Protein AF-A0AAP7KE33-F1 (afdb_monomer_lite)

Structure (mmCIF, N/CA/C/O backbone):
data_AF-A0AAP7KE33-F1
#
_entry.id   AF-A0AAP7KE33-F1
#
loop_
_atom_site.group_PDB
_atom_site.id
_atom_site.type_symbol
_atom_site.label_atom_id
_atom_site.label_alt_id
_atom_site.label_comp_id
_atom_site.label_asym_id
_atom_site.label_entity_id
_atom_site.label_seq_id
_atom_site.pdbx_PDB_ins_code
_atom_site.Cartn_x
_atom_site.Cartn_y
_atom_site.Cartn_z
_atom_site.occupancy
_atom_site.B_iso_or_equiv
_atom_site.auth_seq_id
_atom_site.auth_comp_id
_atom_site.auth_asym_id
_atom_site.auth_atom_id
_atom_site.pdbx_PDB_model_num
ATOM 1 N N . MET A 1 1 ? -22.073 -15.774 35.313 1.00 70.12 1 MET A N 1
ATOM 2 C CA . MET A 1 1 ? -23.264 -16.370 35.950 1.00 70.12 1 MET A CA 1
ATOM 3 C C . MET A 1 1 ? -24.406 -16.328 34.937 1.00 70.12 1 MET A C 1
ATOM 5 O O . MET A 1 1 ? -24.177 -15.954 33.798 1.00 70.12 1 MET A O 1
ATOM 9 N N . ALA A 1 2 ? -25.611 -16.798 35.258 1.00 85.06 2 ALA A N 1
ATOM 10 C CA . ALA A 1 2 ? -26.761 -16.483 34.409 1.00 85.06 2 ALA A CA 1
ATOM 11 C C . ALA A 1 2 ? -27.300 -15.104 34.808 1.00 85.06 2 ALA A C 1
ATOM 13 O O . ALA A 1 2 ? -27.325 -14.787 36.003 1.00 85.06 2 ALA A O 1
ATOM 14 N N . LYS A 1 3 ? -27.771 -14.322 33.828 1.00 93.06 3 LYS A N 1
ATOM 15 C CA . LYS A 1 3 ? -28.450 -13.044 34.074 1.00 93.06 3 LYS A CA 1
ATOM 16 C C . LYS A 1 3 ? -29.545 -13.235 35.126 1.00 93.06 3 LYS A C 1
ATOM 18 O O . LYS A 1 3 ? -30.455 -14.042 34.945 1.00 93.06 3 LYS A O 1
ATOM 23 N N . GLN A 1 4 ? -29.485 -12.451 36.192 1.00 95.19 4 GLN A N 1
ATOM 24 C CA . GLN A 1 4 ? -30.520 -12.393 37.212 1.00 95.19 4 GLN A CA 1
ATOM 25 C C . GLN A 1 4 ? -31.690 -11.538 36.719 1.00 95.19 4 GLN A C 1
ATOM 27 O O . GLN A 1 4 ? -31.497 -10.447 36.175 1.00 95.19 4 GLN A O 1
ATOM 32 N N . VAL A 1 5 ? -32.915 -12.022 36.917 1.00 96.25 5 VAL A N 1
ATOM 33 C CA . VAL A 1 5 ? -34.145 -11.311 36.543 1.00 96.25 5 VAL A CA 1
ATOM 34 C C . VAL A 1 5 ? -34.883 -10.897 37.811 1.00 96.25 5 VAL A C 1
ATOM 36 O O . VAL A 1 5 ? -35.145 -11.725 38.688 1.00 96.25 5 VAL A O 1
ATOM 39 N N . ILE A 1 6 ? -35.196 -9.604 37.908 1.00 97.06 6 ILE A N 1
ATOM 40 C CA . ILE A 1 6 ? -36.029 -9.063 38.984 1.00 97.06 6 ILE A CA 1
ATOM 41 C C . ILE A 1 6 ? -37.472 -9.490 38.719 1.00 97.06 6 ILE A C 1
ATOM 43 O O . ILE A 1 6 ? -38.018 -9.217 37.648 1.00 97.06 6 ILE A O 1
ATOM 47 N N . ASN A 1 7 ? -38.078 -10.164 39.689 1.00 96.62 7 ASN A N 1
ATOM 48 C CA . ASN A 1 7 ? -39.482 -10.535 39.654 1.00 96.62 7 ASN A CA 1
ATOM 49 C C . ASN A 1 7 ? -40.315 -9.384 40.226 1.00 96.62 7 ASN A C 1
ATOM 51 O O . ASN A 1 7 ? -40.220 -9.081 41.412 1.00 96.62 7 ASN A O 1
ATOM 55 N N . LEU A 1 8 ? -41.141 -8.755 39.392 1.00 95.56 8 LEU A N 1
ATOM 56 C CA . LEU A 1 8 ? -41.998 -7.642 39.813 1.00 95.56 8 LEU A CA 1
ATOM 57 C C . LEU A 1 8 ? -43.283 -8.098 40.523 1.00 95.56 8 LEU A C 1
ATOM 59 O O . LEU A 1 8 ? -43.985 -7.262 41.084 1.00 95.56 8 LEU A O 1
ATOM 63 N N . GLY A 1 9 ? -43.596 -9.397 40.512 1.00 96.00 9 GLY A N 1
ATOM 64 C CA . GLY A 1 9 ? -44.843 -9.931 41.053 1.00 96.00 9 GLY A CA 1
ATOM 65 C C . GLY A 1 9 ? -46.069 -9.597 40.197 1.00 96.00 9 GLY A C 1
ATOM 66 O O . GLY A 1 9 ? -45.964 -9.224 39.027 1.00 96.00 9 GLY A O 1
ATOM 67 N N . SER A 1 10 ? -47.255 -9.760 40.781 1.00 95.38 10 SER A N 1
ATOM 68 C CA . SER A 1 10 ? -48.532 -9.541 40.086 1.00 95.38 10 SER A CA 1
ATOM 69 C C . SER A 1 10 ? -48.930 -8.063 40.074 1.00 95.38 10 SER A C 1
ATOM 71 O O . SER A 1 10 ? -49.027 -7.435 41.126 1.00 95.38 10 SER A O 1
ATOM 73 N N . SER A 1 11 ? -49.217 -7.501 38.898 1.00 92.56 11 SER A N 1
ATOM 74 C CA . SER A 1 11 ? -49.768 -6.141 38.784 1.00 92.56 11 SER A CA 1
ATOM 75 C C . SER A 1 11 ? -51.180 -6.058 39.403 1.00 92.56 11 SER A C 1
ATOM 77 O O . SER A 1 11 ? -51.950 -7.005 39.234 1.00 92.56 11 SER A O 1
ATOM 79 N N . PRO A 1 12 ? -51.563 -4.962 40.095 1.00 91.50 12 PRO A N 1
ATOM 80 C CA . PRO A 1 12 ? -50.777 -3.751 40.369 1.00 91.50 12 PRO A CA 1
ATOM 81 C C . PRO A 1 12 ? -49.998 -3.796 41.696 1.00 91.50 12 PRO A C 1
ATOM 83 O O . PRO A 1 12 ? -49.257 -2.868 42.002 1.00 91.50 12 PRO A O 1
ATOM 86 N N . THR A 1 13 ? -50.191 -4.833 42.513 1.00 90.25 13 THR A N 1
ATOM 87 C CA . THR A 1 13 ? -49.737 -4.863 43.915 1.00 90.25 13 THR A CA 1
ATOM 88 C C . THR A 1 13 ? -48.286 -5.307 44.091 1.00 90.25 13 THR A C 1
ATOM 90 O O . THR A 1 13 ? -47.712 -5.101 45.157 1.00 90.25 13 THR A O 1
ATOM 93 N N . GLY A 1 14 ? -47.702 -5.947 43.078 1.00 92.06 14 GLY A N 1
ATOM 94 C CA . GLY A 1 14 ? -46.389 -6.585 43.154 1.00 92.06 14 GLY A CA 1
ATOM 95 C C . GLY A 1 14 ? -46.362 -7.841 44.033 1.00 92.06 14 GLY A C 1
ATOM 96 O O . GLY A 1 14 ? -45.289 -8.319 44.398 1.00 92.06 14 GLY A O 1
ATOM 97 N N . ALA A 1 15 ? -47.528 -8.393 44.396 1.00 94.00 15 ALA A N 1
ATOM 98 C CA . ALA A 1 15 ? -47.610 -9.574 45.253 1.00 94.00 15 ALA A CA 1
ATOM 99 C C . ALA A 1 15 ? -46.861 -10.768 44.633 1.00 94.00 15 ALA A C 1
ATOM 101 O O . ALA A 1 15 ? -47.020 -11.066 43.445 1.00 94.00 15 ALA A O 1
ATOM 102 N N . GLY A 1 16 ? -46.038 -11.438 45.447 1.00 94.25 16 GLY A N 1
ATOM 103 C CA . GLY A 1 16 ? -45.163 -12.535 45.016 1.00 94.25 16 GLY A CA 1
ATOM 104 C C . GLY A 1 16 ? -43.882 -12.101 44.285 1.00 94.25 16 GLY A C 1
ATOM 105 O O . GLY A 1 16 ? -43.183 -12.963 43.755 1.00 94.25 16 GLY A O 1
ATOM 106 N N . GLY A 1 17 ? -43.586 -10.797 44.221 1.00 96.38 17 GLY A N 1
ATOM 107 C CA . GLY A 1 17 ? -42.348 -10.247 43.663 1.00 96.38 17 GLY A CA 1
ATOM 108 C C . GLY A 1 17 ? -41.167 -10.250 44.639 1.00 96.38 17 GLY A C 1
ATOM 109 O O . GLY A 1 17 ? -41.307 -10.568 45.820 1.00 96.38 17 GLY A O 1
ATOM 110 N N . ASP A 1 18 ? -39.996 -9.872 44.130 1.00 97.12 18 ASP A N 1
ATOM 111 C CA . ASP A 1 18 ? -38.805 -9.615 44.938 1.00 97.12 18 ASP A CA 1
ATOM 112 C C . ASP A 1 18 ? -39.033 -8.407 45.863 1.00 97.12 18 ASP A C 1
ATOM 114 O O . ASP A 1 18 ? -39.615 -7.393 45.469 1.00 97.12 18 ASP A O 1
ATOM 118 N N . ASP A 1 19 ? -38.514 -8.480 47.089 1.00 95.00 19 ASP A N 1
ATOM 119 C CA . ASP A 1 19 ? -38.423 -7.302 47.950 1.00 95.00 19 ASP A CA 1
ATOM 120 C C . ASP A 1 19 ? -37.308 -6.348 47.472 1.00 95.00 19 ASP A C 1
ATOM 122 O O . ASP A 1 19 ? -36.485 -6.666 46.608 1.00 95.00 19 ASP A O 1
ATOM 126 N N . ARG A 1 20 ? -37.236 -5.149 48.063 1.00 94.69 20 ARG A N 1
ATOM 127 C CA . ARG A 1 20 ? -36.223 -4.147 47.677 1.00 94.69 20 ARG A CA 1
ATOM 128 C C . ARG A 1 20 ? -34.791 -4.677 47.803 1.00 94.69 20 ARG A C 1
ATOM 130 O O . ARG A 1 20 ? -33.931 -4.310 47.007 1.00 94.69 20 ARG A O 1
ATOM 137 N N . ARG A 1 21 ? -34.525 -5.524 48.801 1.00 96.12 21 ARG A N 1
ATOM 138 C CA . ARG A 1 21 ? -33.185 -6.048 49.080 1.00 96.12 21 ARG A CA 1
ATOM 139 C C . ARG A 1 21 ? -32.785 -7.113 48.062 1.00 96.12 21 ARG A C 1
ATOM 141 O O . ARG A 1 21 ? -31.710 -7.013 47.484 1.00 96.12 21 ARG A O 1
ATOM 148 N N . SER A 1 22 ? -33.633 -8.103 47.822 1.00 95.44 22 SER A N 1
ATOM 149 C CA . SER A 1 22 ? -33.423 -9.194 46.865 1.00 95.44 22 SER A CA 1
ATOM 150 C C . SER A 1 22 ? -33.371 -8.691 45.422 1.00 95.44 22 SER A C 1
ATOM 152 O O . SER A 1 22 ? -32.480 -9.102 44.676 1.00 95.44 22 SER A O 1
ATOM 154 N N . ALA A 1 23 ? -34.216 -7.725 45.048 1.00 96.19 23 ALA A N 1
ATOM 155 C CA . ALA A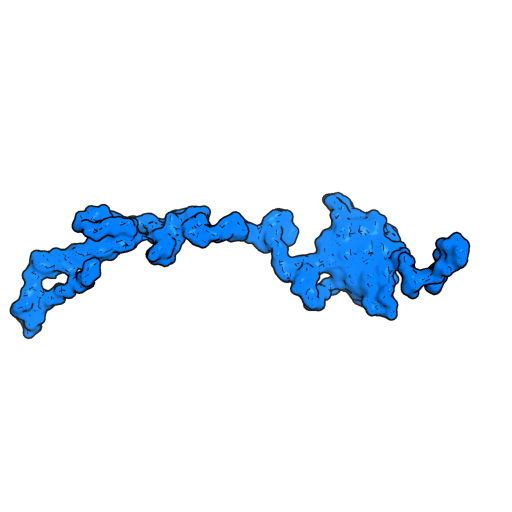 1 23 ? -34.123 -7.049 43.755 1.00 96.19 23 ALA A CA 1
ATOM 156 C C . ALA A 1 23 ? -32.770 -6.332 43.584 1.00 96.19 23 ALA A C 1
ATOM 158 O O . ALA A 1 23 ? -32.133 -6.448 42.534 1.00 96.19 23 ALA A O 1
ATOM 159 N N . TRP A 1 24 ? -32.287 -5.641 44.625 1.00 95.75 24 TRP A N 1
ATOM 160 C CA . TRP A 1 24 ? -30.987 -4.964 44.585 1.00 95.75 24 TRP A CA 1
ATOM 161 C C . TRP A 1 24 ? -29.806 -5.938 44.535 1.00 95.75 24 TRP A C 1
ATOM 163 O O . TRP A 1 24 ? -28.857 -5.709 43.790 1.00 95.75 24 TRP A O 1
ATOM 173 N N . VAL A 1 25 ? -29.876 -7.061 45.254 1.00 93.62 25 VAL A N 1
ATOM 174 C CA . VAL A 1 25 ? -28.867 -8.132 45.181 1.00 93.62 25 VAL A CA 1
ATOM 175 C C . VAL A 1 25 ? -28.769 -8.686 43.755 1.00 93.62 25 VAL A C 1
ATOM 177 O O . VAL A 1 25 ? -27.665 -8.841 43.234 1.00 93.62 25 VAL A O 1
ATOM 180 N N . LYS A 1 26 ? -29.905 -8.915 43.082 1.00 94.62 26 LYS A N 1
ATOM 181 C CA . LYS A 1 26 ? -29.942 -9.345 41.673 1.00 94.62 26 LYS A CA 1
ATOM 182 C C . LYS A 1 26 ? -29.355 -8.293 40.731 1.00 94.62 26 LYS A C 1
ATOM 184 O O . LYS A 1 26 ? -28.590 -8.638 39.831 1.00 94.62 26 LYS A O 1
ATOM 189 N N . ALA A 1 27 ? -29.687 -7.019 40.943 1.00 93.94 27 ALA A N 1
ATOM 190 C CA . ALA A 1 27 ? -29.122 -5.919 40.168 1.00 93.94 27 ALA A CA 1
ATOM 191 C C . ALA A 1 27 ? -27.595 -5.856 40.328 1.00 93.94 27 ALA A C 1
ATOM 193 O O . ALA A 1 27 ? -26.882 -5.868 39.324 1.00 93.94 27 ALA A O 1
ATOM 194 N N . LYS A 1 28 ? -27.094 -5.883 41.571 1.00 91.75 28 LYS A N 1
ATOM 195 C CA . LYS A 1 28 ? -25.658 -5.912 41.880 1.00 91.75 28 LYS A CA 1
ATOM 196 C C . LYS A 1 28 ? -24.967 -7.082 41.182 1.00 91.75 28 LYS A C 1
ATOM 198 O O . LYS A 1 28 ? -23.988 -6.864 40.481 1.00 91.75 28 LYS A O 1
ATOM 203 N N . ALA A 1 29 ? -25.512 -8.294 41.294 1.00 90.75 29 ALA A N 1
ATOM 204 C CA . ALA A 1 29 ? -24.927 -9.487 40.685 1.00 90.75 29 ALA A CA 1
ATOM 205 C C . ALA A 1 29 ? -24.753 -9.361 39.159 1.00 90.75 29 ALA A C 1
ATOM 207 O O . ALA A 1 29 ? -23.710 -9.744 38.632 1.00 90.75 29 ALA A O 1
ATOM 208 N N . ASN A 1 30 ? -25.733 -8.776 38.459 1.00 91.94 30 ASN A N 1
ATOM 209 C CA . ASN A 1 30 ? -25.633 -8.524 37.018 1.00 91.94 30 ASN A CA 1
ATOM 210 C C . ASN A 1 30 ? -24.514 -7.526 36.674 1.00 91.94 30 ASN A C 1
ATOM 212 O O . ASN A 1 30 ? -23.784 -7.736 35.706 1.00 91.94 30 ASN A O 1
ATOM 216 N N . PHE A 1 31 ? -24.360 -6.446 37.448 1.00 90.75 31 PHE A N 1
ATOM 217 C CA . PHE A 1 31 ? -23.280 -5.479 37.227 1.00 90.75 31 PHE A CA 1
ATOM 218 C C . PHE A 1 31 ? -21.908 -6.071 37.560 1.00 90.75 31 PHE A C 1
ATOM 220 O O . PHE A 1 31 ? -20.992 -5.954 36.749 1.00 90.75 31 PHE A O 1
ATOM 227 N N . THR A 1 32 ? -21.782 -6.769 38.689 1.00 89.75 32 THR A N 1
ATOM 228 C CA . THR A 1 32 ? -20.560 -7.483 39.085 1.00 89.75 32 THR A CA 1
ATOM 229 C C . THR A 1 32 ? -20.117 -8.459 37.993 1.00 89.75 32 THR A C 1
ATOM 231 O O . THR A 1 32 ? -18.937 -8.514 37.647 1.00 89.75 32 THR A O 1
ATOM 234 N N . GLU A 1 33 ? -21.052 -9.202 37.394 1.00 89.88 33 GLU A N 1
ATOM 235 C CA . GLU A 1 33 ? -20.750 -10.091 36.272 1.00 89.88 33 GLU A CA 1
ATOM 236 C C . GLU A 1 33 ? -20.160 -9.336 35.073 1.00 89.88 33 GLU A C 1
ATOM 238 O O . GLU A 1 33 ? -19.117 -9.739 34.553 1.00 89.88 33 GLU A O 1
ATOM 243 N N . LEU A 1 34 ? -20.791 -8.237 34.650 1.00 88.69 34 LEU A N 1
ATOM 244 C CA . LEU A 1 34 ? -20.324 -7.447 33.508 1.00 88.69 34 LEU A CA 1
ATOM 245 C C . LEU A 1 34 ? -18.940 -6.832 33.757 1.00 88.69 34 LEU A C 1
ATOM 247 O O . LEU A 1 34 ? -18.064 -6.931 32.895 1.00 88.69 34 LEU A O 1
ATOM 251 N N . TYR A 1 35 ? -18.718 -6.238 34.931 1.00 90.06 35 TYR A N 1
ATOM 252 C CA . TYR A 1 35 ? -17.443 -5.608 35.287 1.00 90.06 35 TYR A CA 1
ATOM 253 C C . TYR A 1 35 ? -16.299 -6.626 35.345 1.00 90.06 35 TYR A C 1
ATOM 255 O O . TYR A 1 35 ? -15.229 -6.386 34.777 1.00 90.06 35 TYR A O 1
ATOM 263 N N . ASN A 1 36 ? -16.528 -7.794 35.949 1.00 87.44 36 ASN A N 1
ATOM 264 C CA . ASN A 1 36 ? -15.534 -8.869 35.994 1.00 87.44 36 ASN A CA 1
ATOM 265 C C . ASN A 1 36 ? -15.263 -9.459 34.600 1.00 87.44 36 ASN A C 1
ATOM 267 O O . ASN A 1 36 ? -14.112 -9.706 34.240 1.00 87.44 36 ASN A O 1
ATOM 271 N N . TRP A 1 37 ? -16.304 -9.641 33.776 1.00 86.75 37 TRP A N 1
ATOM 272 C CA . TRP A 1 37 ? -16.149 -10.175 32.420 1.00 86.75 37 TRP A CA 1
ATOM 273 C C . TRP A 1 37 ? -15.333 -9.246 31.515 1.00 86.75 37 TRP A C 1
ATOM 275 O O . TRP A 1 37 ? -14.451 -9.725 30.795 1.00 86.75 37 TRP A O 1
ATOM 285 N N . LEU A 1 38 ? -15.601 -7.936 31.565 1.00 88.81 38 LEU A N 1
ATOM 286 C CA . LEU A 1 38 ? -14.882 -6.929 30.776 1.00 88.81 38 LEU A CA 1
ATOM 287 C C . LEU A 1 38 ? -13.422 -6.796 31.224 1.00 88.81 38 LEU A C 1
ATOM 289 O O . LEU A 1 38 ? -12.534 -6.690 30.381 1.00 88.81 38 LEU A O 1
ATOM 293 N N . SER A 1 39 ? -13.165 -6.835 32.533 1.00 85.94 39 SER A N 1
ATOM 294 C CA . SER A 1 39 ? -11.819 -6.709 33.114 1.00 85.94 39 SER A CA 1
ATOM 295 C C . SER A 1 39 ? -10.981 -7.991 33.059 1.00 85.94 39 SER A C 1
ATOM 297 O O . SER A 1 39 ? -9.806 -7.960 33.418 1.00 85.94 39 SER A O 1
ATOM 299 N N . ASN A 1 40 ? -11.548 -9.106 32.582 1.00 83.50 40 ASN A N 1
ATOM 300 C CA . ASN A 1 40 ? -10.905 -10.424 32.584 1.00 83.50 40 ASN A CA 1
ATOM 301 C C . ASN A 1 40 ? -10.445 -10.869 33.988 1.00 83.50 40 ASN A C 1
ATOM 303 O O . ASN A 1 40 ? -9.423 -11.540 34.133 1.00 83.50 40 ASN A O 1
ATOM 307 N N . LEU A 1 41 ? -11.200 -10.485 35.018 1.00 80.81 41 LEU A N 1
ATOM 308 C CA . LEU A 1 41 ? -10.972 -10.886 36.403 1.00 80.81 41 LEU A CA 1
ATOM 309 C C . LEU A 1 41 ? -11.882 -12.059 36.783 1.00 80.81 41 LEU A C 1
ATOM 311 O O . LEU A 1 41 ? -12.915 -12.315 36.157 1.00 80.81 41 LEU A O 1
ATOM 315 N N . SER A 1 42 ? -11.491 -12.785 37.830 1.00 80.75 42 SER A N 1
ATOM 316 C CA . SER A 1 42 ? -12.311 -13.849 38.411 1.00 80.75 42 SER A CA 1
ATOM 317 C C . SER A 1 42 ? -13.682 -13.316 38.833 1.00 80.75 42 SER A C 1
ATOM 319 O O . SER A 1 42 ? -13.798 -12.204 39.342 1.00 80.75 42 SER A O 1
ATOM 321 N N . GLN A 1 43 ? -14.729 -14.127 38.652 1.00 74.88 43 GLN A N 1
ATOM 322 C CA . GLN A 1 43 ? -16.076 -13.776 39.103 1.00 74.88 43 GLN A CA 1
ATOM 323 C C . GLN A 1 43 ? -16.122 -13.775 40.636 1.00 74.88 43 GLN A C 1
ATOM 325 O O . GLN A 1 43 ? -16.200 -14.830 41.259 1.00 74.88 43 GLN A O 1
ATOM 330 N N . GLY A 1 44 ? -16.077 -12.587 41.230 1.00 76.38 44 GLY A N 1
ATOM 331 C CA . GLY A 1 44 ? -16.265 -12.365 42.659 1.00 76.38 44 GLY A CA 1
ATOM 332 C C . GLY A 1 44 ? -16.941 -11.025 42.914 1.00 76.38 44 GLY A C 1
ATOM 333 O O . GLY A 1 44 ? -16.938 -10.143 42.053 1.00 76.38 44 GLY A O 1
ATOM 334 N N . ASP A 1 45 ? -17.554 -10.889 44.083 1.00 78.12 45 ASP A N 1
ATOM 335 C CA . ASP A 1 45 ? -18.261 -9.666 44.442 1.00 78.12 45 ASP A CA 1
ATOM 336 C C . ASP A 1 45 ? -17.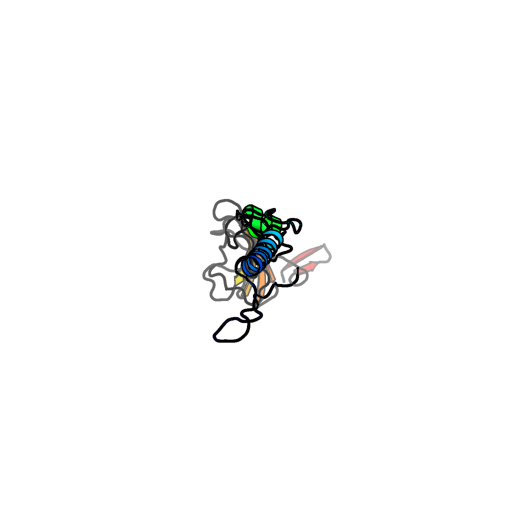280 -8.503 44.639 1.00 78.12 45 ASP A C 1
ATOM 338 O O . ASP A 1 45 ? -16.247 -8.674 45.282 1.00 78.12 45 ASP A O 1
ATOM 342 N N . ASP A 1 46 ? -17.582 -7.350 44.038 1.00 74.44 46 ASP A N 1
ATOM 343 C CA . ASP A 1 46 ? -16.773 -6.122 44.088 1.00 74.44 46 ASP A CA 1
ATOM 344 C C . ASP A 1 46 ? -15.282 -6.281 43.687 1.00 74.44 46 ASP A C 1
ATOM 346 O O . ASP A 1 46 ? -14.436 -5.479 44.081 1.00 74.44 46 ASP A O 1
ATOM 350 N N . VAL A 1 47 ? -14.942 -7.294 42.873 1.00 79.94 47 VAL A N 1
ATOM 351 C CA . VAL A 1 47 ? -13.557 -7.539 42.414 1.00 79.94 47 VAL A CA 1
ATOM 352 C C . VAL A 1 47 ? -13.104 -6.480 41.403 1.00 79.94 47 VAL A C 1
ATOM 354 O O . VAL A 1 47 ? -12.036 -5.888 41.554 1.00 79.94 47 VAL A O 1
ATOM 357 N N . ALA A 1 48 ? -13.913 -6.214 40.377 1.00 82.75 48 ALA A N 1
ATOM 358 C CA . ALA A 1 48 ? -13.687 -5.124 39.436 1.00 82.75 48 ALA A CA 1
ATOM 359 C C . ALA A 1 48 ? -14.438 -3.864 39.888 1.00 82.75 48 ALA A C 1
ATOM 361 O O . ALA A 1 48 ? -15.652 -3.757 39.731 1.00 82.75 48 ALA A O 1
ATOM 362 N N . THR A 1 49 ? -13.707 -2.882 40.414 1.00 83.75 49 THR A N 1
ATOM 363 C CA . THR A 1 49 ? -14.270 -1.602 40.887 1.00 83.75 49 THR A CA 1
ATOM 364 C C . THR A 1 49 ? -14.350 -0.527 39.797 1.00 83.75 49 THR A C 1
ATOM 366 O O . THR A 1 49 ? -14.949 0.527 40.002 1.00 83.75 49 THR A O 1
ATOM 369 N N . ALA A 1 50 ? -13.773 -0.792 38.622 1.00 85.81 50 ALA A N 1
ATOM 370 C CA . ALA A 1 50 ? -13.803 0.074 37.451 1.00 85.81 50 ALA A CA 1
ATOM 371 C C . ALA A 1 50 ? -13.773 -0.758 36.161 1.00 85.81 50 ALA A C 1
ATOM 373 O O . ALA A 1 50 ? -13.344 -1.914 36.153 1.00 85.81 50 ALA A O 1
ATOM 374 N N . LEU A 1 51 ? -14.206 -0.151 35.056 1.00 88.00 51 LEU A N 1
ATOM 375 C CA . LEU A 1 51 ? -13.994 -0.728 33.732 1.00 88.00 51 LEU A CA 1
ATOM 376 C C . LEU A 1 51 ? -12.500 -0.667 33.373 1.00 88.00 51 LEU A C 1
ATOM 378 O O . LEU A 1 51 ? -11.826 0.301 33.739 1.00 88.00 51 LEU A O 1
ATOM 382 N N . PRO A 1 52 ? -11.962 -1.666 32.651 1.00 90.44 52 PRO A N 1
ATOM 383 C CA . PRO A 1 52 ? -10.575 -1.616 32.215 1.00 90.44 52 PRO A CA 1
ATOM 384 C C . PRO A 1 52 ? -10.384 -0.480 31.205 1.00 90.44 52 PRO A C 1
ATOM 386 O O . PRO A 1 52 ? -11.264 -0.191 30.396 1.00 90.44 52 PRO A O 1
ATOM 389 N N . ALA A 1 53 ? -9.198 0.126 31.197 1.00 91.62 53 ALA A N 1
ATOM 390 C CA . ALA A 1 53 ? -8.884 1.202 30.256 1.00 91.62 53 ALA A CA 1
ATOM 391 C C . ALA A 1 53 ? -8.860 0.734 28.783 1.00 91.62 53 ALA A C 1
ATOM 393 O O . ALA A 1 53 ? -9.016 1.538 27.869 1.00 91.62 53 ALA A O 1
ATOM 394 N N . SER A 1 54 ? -8.675 -0.568 28.547 1.00 93.75 54 SER A N 1
ATOM 395 C CA . SER A 1 54 ? -8.817 -1.209 27.238 1.00 93.75 54 SER A CA 1
ATOM 396 C C . SER A 1 54 ? -9.282 -2.652 27.415 1.00 93.75 54 SER A C 1
ATOM 398 O O . SER A 1 54 ? -8.908 -3.300 28.393 1.00 93.75 54 SER A O 1
ATOM 400 N N . LEU A 1 55 ? -10.078 -3.166 26.477 1.00 92.94 55 LEU A N 1
ATOM 401 C CA . LEU A 1 55 ? -10.503 -4.566 26.500 1.00 92.94 55 LEU A CA 1
ATOM 402 C C . LEU A 1 55 ? -9.394 -5.477 25.954 1.00 92.94 55 LEU A C 1
ATOM 404 O O . LEU A 1 55 ? -8.752 -5.112 24.965 1.00 92.94 55 LEU A O 1
ATOM 408 N N . PRO A 1 56 ? -9.170 -6.665 26.540 1.00 90.94 56 PRO A N 1
ATOM 409 C CA . PRO A 1 56 ? -8.218 -7.635 26.009 1.00 90.94 56 PRO A CA 1
ATOM 410 C C . PRO A 1 56 ? -8.704 -8.233 24.678 1.00 90.94 56 PRO A C 1
ATOM 412 O O . PRO A 1 56 ? -9.901 -8.259 24.384 1.00 90.94 56 PRO A O 1
ATOM 415 N N . VAL A 1 57 ? -7.776 -8.786 23.893 1.00 93.94 57 VAL A N 1
ATOM 416 C CA . VAL A 1 57 ? -8.062 -9.381 22.569 1.00 93.94 57 VAL A CA 1
ATOM 417 C C . VAL A 1 57 ? -9.073 -10.525 22.649 1.00 93.94 57 VAL A C 1
ATOM 419 O O . VAL A 1 57 ? -9.982 -10.606 21.829 1.00 93.94 57 VAL A O 1
ATOM 422 N N . ALA A 1 58 ? -9.003 -11.352 23.697 1.00 90.06 58 ALA A N 1
ATOM 423 C CA . ALA A 1 58 ? -9.959 -12.438 23.940 1.00 90.06 58 ALA A CA 1
ATOM 424 C C . ALA A 1 58 ? -11.417 -11.963 24.139 1.00 90.06 58 ALA A C 1
ATOM 426 O O . ALA A 1 58 ? -12.336 -12.779 24.162 1.00 90.06 58 ALA A O 1
ATOM 427 N N . LYS A 1 59 ? -11.637 -10.652 24.304 1.00 90.38 59 LYS A N 1
ATOM 428 C CA . LYS A 1 59 ? -12.952 -10.008 24.432 1.00 90.38 59 LYS A CA 1
ATOM 429 C C . LYS A 1 59 ? -13.261 -9.074 23.253 1.00 90.38 59 LYS A C 1
ATOM 431 O O . LYS A 1 59 ? -14.137 -8.224 23.368 1.00 90.38 59 LYS A O 1
ATOM 436 N N . GLY A 1 60 ? -12.537 -9.209 22.138 1.00 91.62 60 GLY A N 1
ATOM 437 C CA . GLY A 1 60 ? -12.708 -8.386 20.937 1.00 91.62 60 GLY A CA 1
ATOM 438 C C . GLY A 1 60 ? -12.080 -6.991 21.020 1.00 91.62 60 GLY A C 1
ATOM 439 O O . GLY A 1 60 ? -12.317 -6.168 20.141 1.00 91.62 60 GLY A O 1
ATOM 440 N N . GLY A 1 61 ? -11.297 -6.707 22.064 1.00 94.19 61 GLY A N 1
ATOM 441 C CA . GLY A 1 61 ? -10.517 -5.476 22.157 1.00 94.19 61 GLY A CA 1
ATOM 442 C C . GLY A 1 61 ? -9.142 -5.583 21.497 1.00 94.19 61 GLY A C 1
ATOM 443 O O . GLY A 1 61 ? -8.834 -6.535 20.786 1.00 94.19 61 GLY A O 1
ATOM 444 N N . THR A 1 62 ? -8.285 -4.601 21.773 1.00 95.62 62 THR A N 1
ATOM 445 C CA . THR A 1 62 ? -6.894 -4.557 21.286 1.00 95.62 62 THR A CA 1
ATOM 446 C C . THR A 1 62 ? -5.866 -4.767 22.397 1.00 95.62 62 THR A C 1
ATOM 448 O O . THR A 1 62 ? -4.681 -4.883 22.115 1.00 95.62 62 THR A O 1
ATOM 451 N N . GLY A 1 63 ? -6.293 -4.788 23.665 1.00 93.62 63 GLY A N 1
ATOM 452 C CA . GLY A 1 63 ? -5.426 -4.900 24.841 1.00 93.62 63 GLY A CA 1
ATOM 453 C C . GLY A 1 63 ? -4.547 -3.678 25.126 1.00 93.62 63 GLY A C 1
ATOM 454 O O . GLY A 1 63 ? -3.698 -3.752 26.010 1.00 93.62 63 GLY A O 1
ATOM 455 N N . GLY A 1 64 ? -4.716 -2.572 24.391 1.00 95.56 64 GLY A N 1
ATOM 456 C CA . GLY A 1 64 ? -3.885 -1.379 24.526 1.00 95.56 64 GLY A CA 1
ATOM 457 C C . GLY A 1 64 ? -4.681 -0.078 24.551 1.00 95.56 64 GLY A C 1
ATOM 458 O O . GLY A 1 64 ? -5.647 0.088 23.812 1.00 95.56 64 GLY A O 1
ATOM 459 N N . THR A 1 65 ? -4.228 0.876 25.365 1.00 96.44 65 THR A N 1
ATOM 460 C CA . THR A 1 65 ? -4.777 2.245 25.456 1.00 96.44 65 THR A CA 1
ATOM 461 C C . THR A 1 65 ? -4.075 3.243 24.535 1.00 96.44 65 THR A C 1
ATOM 463 O O . THR A 1 65 ? -4.496 4.389 24.408 1.00 96.44 65 THR A O 1
ATOM 466 N N . THR A 1 66 ? -2.992 2.822 23.882 1.00 96.44 66 THR A N 1
ATOM 467 C CA . THR A 1 66 ? -2.248 3.614 22.899 1.00 96.44 66 THR A CA 1
ATOM 468 C C . THR A 1 66 ? -2.264 2.906 21.554 1.00 96.44 66 THR A C 1
ATOM 470 O O . THR A 1 66 ? -2.425 1.687 21.481 1.00 96.44 66 THR A O 1
ATOM 473 N N . GLN A 1 67 ? -2.030 3.648 20.471 1.00 96.38 67 GLN A N 1
ATOM 474 C CA . GLN A 1 67 ? -1.952 3.055 19.133 1.00 96.38 67 GLN A CA 1
ATOM 475 C C . GLN A 1 67 ? -0.858 1.976 19.041 1.00 96.38 67 GLN A C 1
ATOM 477 O O . GLN A 1 67 ? -1.058 0.946 18.404 1.00 96.38 67 GLN A O 1
ATOM 482 N N . ALA A 1 68 ? 0.290 2.192 19.697 1.00 96.06 68 ALA A N 1
ATOM 483 C CA . ALA A 1 68 ? 1.382 1.223 19.724 1.00 96.06 68 ALA A CA 1
ATOM 484 C C . ALA A 1 68 ? 0.979 -0.065 20.454 1.00 96.06 68 ALA A C 1
ATOM 486 O O . ALA A 1 68 ? 1.137 -1.149 19.899 1.00 96.06 68 ALA A O 1
ATOM 487 N N . ALA A 1 69 ? 0.391 0.052 21.649 1.00 95.94 69 ALA A N 1
ATOM 488 C CA . ALA A 1 69 ? -0.076 -1.104 22.410 1.00 95.94 69 ALA A CA 1
ATOM 489 C C . ALA A 1 69 ? -1.195 -1.862 21.676 1.00 95.94 69 ALA A C 1
ATOM 491 O O . ALA A 1 69 ? -1.184 -3.088 21.654 1.00 95.94 69 ALA A O 1
ATOM 492 N N . ALA A 1 70 ? -2.109 -1.147 21.012 1.00 96.94 70 ALA A N 1
ATOM 493 C CA . ALA A 1 70 ? -3.177 -1.758 20.228 1.00 96.94 70 ALA A CA 1
ATOM 494 C C . ALA A 1 70 ? -2.641 -2.584 19.044 1.00 96.94 70 ALA A C 1
ATOM 496 O O . ALA A 1 70 ? -3.089 -3.708 18.826 1.00 96.94 70 ALA A O 1
ATOM 497 N N . ARG A 1 71 ? -1.648 -2.069 18.301 1.00 97.38 71 ARG A N 1
ATOM 498 C CA . ARG A 1 71 ? -0.996 -2.825 17.213 1.00 97.38 71 ARG A CA 1
ATOM 499 C C . ARG A 1 71 ? -0.262 -4.061 17.727 1.00 97.38 71 ARG A C 1
ATOM 501 O O . ARG A 1 71 ? -0.334 -5.106 17.083 1.00 97.38 71 ARG A O 1
ATOM 508 N N . THR A 1 72 ? 0.415 -3.946 18.872 1.00 95.81 72 THR A N 1
ATOM 509 C CA . THR A 1 72 ? 1.087 -5.079 19.524 1.00 95.81 72 THR A CA 1
ATOM 510 C C . THR A 1 72 ? 0.084 -6.143 19.953 1.00 95.81 72 THR A C 1
ATOM 512 O O . THR A 1 72 ? 0.300 -7.315 19.660 1.00 95.81 72 THR A O 1
ATOM 515 N N . GLY A 1 73 ? -1.028 -5.757 20.585 1.00 94.69 73 GLY A N 1
ATOM 516 C CA . GLY A 1 73 ? -2.053 -6.709 21.014 1.00 94.69 73 GLY A CA 1
ATOM 517 C C . GLY A 1 73 ? -2.703 -7.453 19.846 1.00 94.69 73 GLY A C 1
ATOM 518 O O . GLY A 1 73 ? -2.939 -8.652 19.946 1.00 94.69 73 GLY A O 1
ATOM 519 N N . LEU A 1 74 ? -2.902 -6.786 18.707 1.00 96.00 74 LEU A N 1
ATOM 520 C CA . LEU A 1 74 ? -3.398 -7.417 17.477 1.00 96.00 74 LEU A CA 1
ATOM 521 C C . LEU A 1 74 ? -2.328 -8.202 16.690 1.00 96.00 74 LEU A C 1
ATOM 523 O O . LEU A 1 74 ? -2.659 -8.821 15.682 1.00 96.00 74 LEU A O 1
ATOM 527 N N . GLY A 1 75 ? -1.056 -8.172 17.100 1.00 95.69 75 GLY A N 1
ATOM 528 C CA . GLY A 1 75 ? 0.027 -8.886 16.415 1.00 95.69 75 GLY A CA 1
ATOM 529 C C . GLY A 1 75 ? 0.391 -8.331 15.031 1.00 95.69 75 GLY A C 1
ATOM 530 O O . GLY A 1 75 ? 0.916 -9.065 14.200 1.00 95.69 75 GLY A O 1
ATOM 531 N N . LEU A 1 76 ? 0.128 -7.045 14.760 1.00 93.75 76 LEU A N 1
ATOM 532 C CA . LEU A 1 76 ? 0.251 -6.458 13.412 1.00 93.75 76 LEU A CA 1
ATOM 533 C C . LEU A 1 76 ? 1.694 -6.118 12.980 1.00 93.75 76 LEU A C 1
ATOM 535 O O . LEU A 1 76 ? 1.919 -5.751 11.827 1.00 93.75 76 LEU A O 1
ATOM 539 N N . GLY A 1 77 ? 2.672 -6.219 13.887 1.00 93.25 77 GLY A N 1
ATOM 540 C CA . GLY A 1 77 ? 4.086 -5.949 13.600 1.00 93.25 77 GLY A CA 1
ATOM 541 C C . GLY A 1 77 ? 4.398 -4.494 13.211 1.00 93.25 77 GLY A C 1
ATOM 542 O O . GLY A 1 77 ? 3.599 -3.579 13.418 1.00 93.25 77 GLY A O 1
ATOM 543 N N . SER A 1 78 ? 5.596 -4.267 12.660 1.00 90.31 78 SER A N 1
ATOM 544 C CA . SER A 1 78 ? 6.087 -2.935 12.261 1.00 90.31 78 SER A CA 1
ATOM 545 C C . SER A 1 78 ? 5.517 -2.436 10.930 1.00 90.31 78 SER A C 1
ATOM 547 O O . SER A 1 78 ? 5.465 -1.229 10.698 1.00 90.31 78 SER A O 1
ATOM 549 N N . SER A 1 79 ? 5.038 -3.332 10.062 1.00 88.81 79 SER A N 1
ATOM 550 C CA . SER A 1 79 ? 4.430 -2.964 8.776 1.00 88.81 79 SER A CA 1
ATOM 551 C C . SER A 1 79 ? 3.179 -2.102 8.943 1.00 88.81 79 SER A C 1
ATOM 553 O O . SER A 1 79 ? 2.896 -1.266 8.093 1.00 88.81 79 SER A O 1
ATOM 555 N N . ALA A 1 80 ? 2.468 -2.240 10.065 1.00 94.81 80 ALA A N 1
ATOM 556 C CA . ALA A 1 80 ? 1.255 -1.485 10.370 1.00 94.81 80 ALA A CA 1
ATOM 557 C C . ALA A 1 80 ? 1.472 0.022 10.617 1.00 94.81 80 ALA A C 1
ATOM 559 O O . ALA A 1 80 ? 0.502 0.746 10.833 1.00 94.81 80 ALA A O 1
ATOM 560 N N . THR A 1 81 ? 2.719 0.502 10.619 1.00 94.38 81 THR A N 1
ATOM 561 C CA . THR A 1 81 ? 3.043 1.936 10.720 1.00 94.38 81 THR A CA 1
ATOM 562 C C . THR A 1 81 ? 3.714 2.503 9.478 1.00 94.38 81 THR A C 1
ATOM 564 O O . THR A 1 81 ? 4.014 3.694 9.452 1.00 94.38 81 THR A O 1
ATOM 567 N N . LEU A 1 82 ? 3.999 1.674 8.471 1.00 94.94 82 LEU A N 1
ATOM 568 C CA . LEU A 1 82 ? 4.636 2.149 7.251 1.00 94.94 82 LEU A CA 1
ATOM 569 C 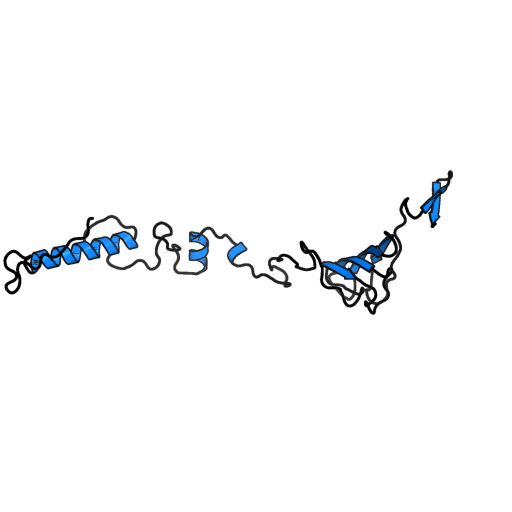C . LEU A 1 82 ? 3.602 2.818 6.346 1.00 94.94 82 LEU A C 1
ATOM 571 O O . LEU A 1 82 ? 2.539 2.261 6.074 1.00 94.94 82 LEU A O 1
ATOM 575 N N . ASN A 1 83 ? 3.942 4.001 5.842 1.00 95.75 83 ASN A N 1
ATOM 576 C CA . ASN A 1 83 ? 3.161 4.654 4.801 1.00 95.75 83 ASN A CA 1
ATOM 577 C C . ASN A 1 83 ? 3.414 3.976 3.450 1.00 95.75 83 ASN A C 1
ATOM 579 O O . ASN A 1 83 ? 4.491 3.434 3.202 1.00 95.75 83 ASN A O 1
ATOM 583 N N . THR A 1 84 ? 2.453 4.070 2.537 1.00 95.00 84 THR A N 1
ATOM 584 C CA . THR A 1 84 ? 2.658 3.748 1.119 1.00 95.00 84 THR A CA 1
ATOM 585 C C . THR A 1 84 ? 3.077 4.996 0.344 1.00 95.00 84 THR A C 1
ATOM 587 O O . THR A 1 84 ? 2.637 6.098 0.669 1.00 95.00 84 THR A O 1
ATOM 590 N N . GLY A 1 85 ? 3.890 4.858 -0.704 1.00 91.31 85 GLY A N 1
ATOM 591 C CA . GLY A 1 85 ? 4.207 5.964 -1.619 1.00 91.31 85 GLY A CA 1
ATOM 592 C C . GLY A 1 85 ? 5.662 5.994 -2.082 1.00 91.31 85 GLY A C 1
ATOM 593 O O . GLY A 1 85 ? 6.400 5.042 -1.873 1.00 91.31 85 GLY A O 1
ATOM 594 N N . ALA A 1 86 ? 6.064 7.101 -2.712 1.00 87.00 86 ALA A N 1
ATOM 595 C CA . ALA A 1 86 ? 7.373 7.237 -3.362 1.00 87.00 86 ALA A CA 1
ATOM 596 C C . ALA A 1 86 ? 8.519 7.718 -2.459 1.00 87.00 86 ALA A C 1
ATOM 598 O O . ALA A 1 86 ? 9.664 7.752 -2.904 1.00 87.00 86 ALA A O 1
ATOM 599 N N . ALA A 1 87 ? 8.230 8.111 -1.216 1.00 90.19 87 ALA A N 1
ATOM 600 C CA . ALA A 1 87 ? 9.265 8.541 -0.285 1.00 90.19 87 ALA A CA 1
ATOM 601 C C . ALA A 1 87 ? 10.120 7.352 0.179 1.00 90.19 87 ALA A C 1
ATOM 603 O O . ALA A 1 87 ? 9.630 6.230 0.321 1.00 90.19 87 ALA A O 1
ATOM 604 N N . GLN A 1 88 ? 11.401 7.605 0.448 1.00 88.75 88 GLN A N 1
ATOM 605 C CA . GLN A 1 88 ? 12.292 6.595 1.010 1.00 88.75 88 GLN A CA 1
ATOM 606 C C . GLN A 1 88 ? 11.729 6.071 2.341 1.00 88.75 88 GLN A C 1
ATOM 608 O O . GLN A 1 88 ? 11.316 6.851 3.195 1.00 88.75 88 GLN A O 1
ATOM 613 N N . GLY A 1 89 ? 11.713 4.748 2.510 1.00 90.25 89 GLY A N 1
ATOM 614 C CA . GLY A 1 89 ? 11.157 4.090 3.697 1.00 90.25 89 GLY A CA 1
ATOM 615 C C . GLY A 1 89 ? 9.661 3.765 3.616 1.00 90.25 89 GLY A C 1
ATOM 616 O O . GLY A 1 89 ? 9.163 3.051 4.484 1.00 90.25 89 GLY A O 1
ATOM 617 N N . ASN A 1 90 ? 8.952 4.215 2.574 1.00 94.25 90 ASN A N 1
ATOM 618 C CA . ASN A 1 90 ? 7.569 3.807 2.330 1.00 94.25 90 ASN A CA 1
ATOM 619 C C . ASN A 1 90 ? 7.482 2.419 1.673 1.00 94.25 90 ASN A C 1
ATOM 621 O O . ASN A 1 90 ? 8.398 1.965 0.986 1.00 94.25 90 ASN A O 1
ATOM 625 N N . VAL A 1 91 ? 6.333 1.763 1.841 1.00 93.50 91 VAL A N 1
ATOM 626 C CA . VAL A 1 91 ? 5.992 0.511 1.155 1.00 93.50 91 VAL A CA 1
ATOM 627 C C . VAL A 1 91 ? 5.611 0.802 -0.298 1.00 93.50 91 VAL A C 1
ATOM 629 O O . VAL A 1 91 ? 4.755 1.648 -0.578 1.00 93.50 91 VAL A O 1
ATOM 632 N N . ALA A 1 92 ? 6.220 0.062 -1.225 1.00 92.38 92 ALA A N 1
ATOM 633 C CA . ALA A 1 92 ? 5.838 0.063 -2.631 1.00 92.38 92 ALA A CA 1
ATOM 634 C C . ALA A 1 92 ? 4.527 -0.717 -2.828 1.00 92.38 92 ALA A C 1
ATOM 636 O O . ALA A 1 92 ? 4.406 -1.863 -2.400 1.00 92.38 92 ALA A O 1
ATOM 637 N N . VAL A 1 93 ? 3.550 -0.095 -3.486 1.00 92.62 93 VAL A N 1
ATOM 638 C CA . VAL A 1 93 ? 2.271 -0.726 -3.857 1.00 92.62 93 VAL A CA 1
ATOM 639 C C . VAL A 1 93 ? 2.328 -1.292 -5.278 1.00 92.62 93 VAL A C 1
ATOM 641 O O . VAL A 1 93 ? 3.229 -0.962 -6.047 1.00 92.62 93 VAL A O 1
ATOM 644 N N . VAL A 1 94 ? 1.357 -2.128 -5.657 1.00 92.31 94 VAL A N 1
ATOM 645 C CA . VAL A 1 94 ? 1.229 -2.601 -7.046 1.00 92.31 94 VAL A CA 1
ATOM 646 C C . VAL A 1 94 ? 1.125 -1.402 -7.996 1.00 92.31 94 VAL A C 1
ATOM 648 O O . VAL A 1 94 ? 0.405 -0.442 -7.729 1.00 92.31 94 VAL A O 1
ATOM 651 N N . GLY A 1 95 ? 1.886 -1.445 -9.086 1.00 90.06 95 GLY A N 1
ATOM 652 C CA . GLY A 1 95 ? 2.032 -0.357 -10.051 1.00 90.06 95 GLY A CA 1
ATOM 653 C C . GLY A 1 95 ? 3.099 0.669 -9.683 1.00 90.06 95 GLY A C 1
ATOM 654 O O . GLY A 1 95 ? 3.438 1.511 -10.518 1.00 90.06 95 GLY A O 1
ATOM 655 N N . PHE A 1 96 ? 3.682 0.602 -8.480 1.00 91.06 96 PHE A N 1
ATOM 656 C CA . PHE A 1 96 ? 4.761 1.500 -8.089 1.00 91.06 96 PHE A CA 1
ATOM 657 C C . PHE A 1 96 ? 5.937 1.360 -9.056 1.00 91.06 96 PHE A C 1
ATOM 659 O O . PHE A 1 96 ? 6.540 0.292 -9.174 1.00 91.06 96 PHE A O 1
ATOM 666 N N . ARG A 1 97 ? 6.225 2.447 -9.784 1.00 90.25 97 ARG A N 1
ATOM 667 C CA . ARG A 1 97 ? 7.256 2.496 -10.832 1.00 90.25 97 ARG A CA 1
ATOM 668 C C . ARG A 1 97 ? 7.130 1.350 -11.853 1.00 90.25 97 ARG A C 1
ATOM 670 O O . ARG A 1 97 ? 8.139 0.826 -12.308 1.00 90.25 97 ARG A O 1
ATOM 677 N N . GLY A 1 98 ? 5.898 0.944 -12.173 1.00 89.88 98 GLY A N 1
ATOM 678 C CA . GLY A 1 98 ? 5.607 -0.056 -13.203 1.00 89.88 98 GLY A CA 1
ATOM 679 C C . GLY A 1 98 ? 5.668 -1.522 -12.763 1.00 89.88 98 GLY A C 1
ATOM 680 O O . GLY A 1 98 ? 5.502 -2.411 -13.594 1.00 89.88 98 GLY A O 1
ATOM 681 N N . LEU A 1 99 ? 5.866 -1.808 -11.473 1.00 91.56 99 LEU A N 1
ATOM 682 C CA . LEU A 1 99 ? 5.919 -3.180 -10.961 1.00 91.56 99 LEU A CA 1
ATOM 683 C C . LEU A 1 99 ? 4.529 -3.829 -10.851 1.00 91.56 99 LEU A C 1
ATOM 685 O O . LEU A 1 99 ? 3.638 -3.293 -10.197 1.00 91.56 99 LEU A O 1
ATOM 689 N N . GLY A 1 100 ? 4.366 -5.027 -11.420 1.00 90.94 100 GLY A N 1
ATOM 690 C CA . GLY A 1 100 ? 3.185 -5.876 -11.200 1.00 90.94 100 GLY A CA 1
ATOM 691 C C . GLY A 1 100 ? 1.898 -5.418 -11.896 1.00 90.94 100 GLY A C 1
ATOM 692 O O . GLY A 1 100 ? 0.819 -5.846 -11.496 1.00 90.94 100 GLY A O 1
ATOM 693 N N . ILE A 1 101 ? 1.996 -4.560 -12.916 1.00 91.25 101 ILE A N 1
ATOM 694 C CA . ILE A 1 101 ? 0.851 -4.088 -13.708 1.00 91.25 101 ILE A CA 1
ATOM 695 C C . ILE A 1 101 ? 1.037 -4.380 -15.198 1.00 91.25 101 ILE A C 1
ATOM 697 O O . ILE A 1 101 ? 2.153 -4.371 -15.713 1.00 91.25 101 ILE A O 1
ATOM 701 N N . GLN A 1 102 ? -0.078 -4.587 -15.898 1.00 85.25 102 GLN A N 1
ATOM 702 C CA . GLN A 1 102 ? -0.147 -4.521 -17.357 1.00 85.25 102 GLN A CA 1
ATOM 703 C C . GLN A 1 102 ? -0.627 -3.118 -17.751 1.00 85.25 102 GLN A C 1
ATOM 705 O O . GLN A 1 102 ? -1.529 -2.580 -17.115 1.00 85.25 102 GLN A O 1
ATOM 710 N N . GLY A 1 103 ? -0.034 -2.522 -18.788 1.00 80.50 103 GLY A N 1
ATOM 711 C CA . GLY A 1 103 ? -0.405 -1.173 -19.228 1.00 80.50 103 GLY A CA 1
ATOM 712 C C . GLY A 1 103 ? 0.213 -0.072 -18.365 1.00 80.50 103 GLY A C 1
ATOM 713 O O . GLY A 1 103 ? -0.496 0.774 -17.827 1.00 80.50 103 GLY A O 1
ATOM 714 N N . LEU A 1 104 ? 1.544 -0.089 -18.227 1.00 84.25 104 LEU A N 1
ATOM 715 C CA . LEU A 1 104 ? 2.286 1.012 -17.613 1.00 84.25 104 LEU A CA 1
ATOM 716 C C . LEU A 1 104 ? 1.904 2.335 -18.286 1.00 84.25 104 LEU A C 1
ATOM 718 O O . LEU A 1 104 ? 1.829 2.418 -19.514 1.00 84.25 104 LEU A O 1
ATOM 722 N N . ALA A 1 105 ? 1.720 3.380 -17.479 1.00 81.44 105 ALA A N 1
ATOM 723 C CA . ALA A 1 105 ? 1.620 4.726 -18.013 1.00 81.44 105 ALA A CA 1
ATOM 724 C C . ALA A 1 105 ? 2.895 5.042 -18.803 1.00 81.44 105 ALA A C 1
ATOM 726 O O . ALA A 1 105 ? 4.013 4.805 -18.340 1.00 81.44 105 ALA A O 1
ATOM 727 N N . LYS A 1 106 ? 2.711 5.567 -20.011 1.00 84.88 106 LYS A N 1
ATOM 728 C CA . LYS A 1 106 ? 3.814 5.980 -20.867 1.00 84.88 106 LYS A CA 1
ATOM 729 C C . LYS A 1 106 ? 4.615 7.104 -20.212 1.00 84.88 106 LYS A C 1
ATOM 731 O O . LYS A 1 106 ? 4.038 8.092 -19.754 1.00 84.88 106 LYS A O 1
ATOM 736 N N . ALA A 1 107 ? 5.937 6.996 -20.263 1.00 86.69 107 ALA A N 1
ATOM 737 C CA . ALA A 1 107 ? 6.822 8.094 -19.918 1.00 86.69 107 ALA A CA 1
ATOM 738 C C . ALA A 1 107 ? 6.832 9.151 -21.033 1.00 86.69 107 ALA A C 1
ATOM 740 O O . ALA A 1 107 ? 6.898 8.835 -22.218 1.00 86.69 107 ALA A O 1
ATOM 741 N N . SER A 1 108 ? 6.800 10.428 -20.656 1.00 85.62 108 SER A N 1
ATOM 742 C CA . SER A 1 108 ? 6.846 11.554 -21.600 1.00 85.62 108 SER A CA 1
ATOM 743 C C . SER A 1 108 ? 8.231 11.774 -22.224 1.00 85.62 108 SER A C 1
ATOM 745 O O . SER A 1 108 ? 8.353 12.478 -23.224 1.00 85.62 108 SER A O 1
ATOM 747 N N . SER A 1 109 ? 9.276 11.176 -21.644 1.00 89.00 109 SER A N 1
ATOM 748 C CA . SER A 1 109 ? 10.671 11.303 -22.068 1.00 89.00 109 SER A CA 1
ATOM 749 C C . SER A 1 109 ? 11.470 10.058 -21.680 1.00 89.00 109 SER A C 1
ATOM 751 O O . SER A 1 109 ? 11.222 9.475 -20.625 1.00 89.00 109 SER A O 1
ATOM 753 N N . VAL A 1 110 ? 12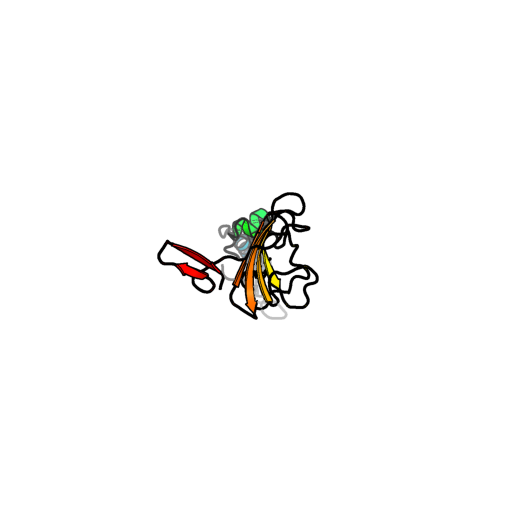.447 9.657 -22.502 1.00 89.25 110 VAL A N 1
ATOM 754 C CA . VAL A 1 110 ? 13.444 8.623 -22.142 1.00 89.25 110 VAL A CA 1
ATOM 755 C C . VAL A 1 110 ? 14.514 9.145 -21.176 1.00 89.25 110 VAL A C 1
ATOM 757 O O . VAL A 1 110 ? 15.248 8.361 -20.577 1.00 89.25 110 VAL A O 1
ATOM 760 N N . ASN A 1 111 ? 14.593 10.463 -20.974 1.00 91.69 111 ASN A N 1
ATOM 761 C CA . ASN A 1 111 ? 15.579 11.115 -20.109 1.00 91.69 111 ASN A CA 1
ATOM 762 C C . ASN A 1 111 ? 15.126 11.090 -18.639 1.00 91.69 111 ASN A C 1
ATOM 764 O O . ASN A 1 111 ? 14.966 12.127 -17.997 1.00 91.69 111 ASN A O 1
ATOM 768 N N . VAL A 1 112 ? 14.866 9.890 -18.121 1.00 90.56 112 VAL A N 1
ATOM 769 C CA . VAL A 1 112 ? 14.424 9.642 -16.743 1.00 90.56 112 VAL A CA 1
ATOM 770 C C . VAL A 1 112 ? 15.631 9.291 -15.882 1.00 90.56 112 VAL A C 1
ATOM 772 O O . VAL A 1 112 ? 16.474 8.497 -16.294 1.00 90.56 112 VAL A O 1
ATOM 775 N N . VAL A 1 113 ? 15.697 9.865 -14.680 1.00 92.69 113 VAL A N 1
ATOM 776 C CA . VAL A 1 113 ? 16.694 9.519 -13.648 1.00 92.69 113 VAL A CA 1
ATOM 777 C C . VAL A 1 113 ? 16.121 8.711 -12.494 1.00 92.69 113 VAL A C 1
ATOM 779 O O . VAL A 1 113 ? 16.857 8.022 -11.800 1.00 92.69 113 VAL A O 1
ATOM 782 N N . LEU A 1 114 ? 14.810 8.771 -12.266 1.00 91.25 114 LEU A N 1
ATOM 783 C CA . LEU A 1 114 ? 14.191 8.040 -11.170 1.00 91.25 114 LEU A CA 1
ATOM 784 C C . LEU A 1 114 ? 14.176 6.538 -11.477 1.00 91.25 114 LEU A C 1
ATOM 786 O O . LEU A 1 114 ? 13.606 6.118 -12.484 1.00 91.25 114 LEU A O 1
ATOM 790 N N . SER A 1 115 ? 14.739 5.719 -10.588 1.00 92.62 115 SER A N 1
ATOM 791 C CA . SER A 1 115 ? 14.766 4.266 -10.771 1.00 92.62 115 SER A CA 1
ATOM 792 C C . SER A 1 115 ? 13.363 3.680 -10.939 1.00 92.62 115 SER A C 1
ATOM 794 O O . SER A 1 115 ? 12.420 4.098 -10.260 1.00 92.62 115 SER A O 1
ATOM 796 N N . GLY A 1 116 ? 13.202 2.722 -11.847 1.00 93.62 116 GLY A N 1
ATOM 797 C CA . GLY A 1 116 ? 11.894 2.141 -12.135 1.00 93.62 116 GLY A CA 1
ATOM 798 C C . GLY A 1 116 ? 11.765 1.546 -13.526 1.00 93.62 116 GLY A C 1
ATOM 799 O O . GLY A 1 116 ? 12.732 1.503 -14.283 1.00 93.62 116 GLY A O 1
ATOM 800 N N . PHE A 1 117 ? 10.549 1.114 -13.838 1.00 93.00 117 PHE A N 1
ATOM 801 C CA . PHE A 1 117 ? 10.149 0.648 -15.155 1.00 93.00 117 PHE A CA 1
ATOM 802 C C . PHE A 1 117 ? 9.254 1.690 -15.812 1.00 93.00 117 PHE A C 1
ATOM 804 O O . PHE A 1 117 ? 8.303 2.182 -15.201 1.00 93.00 117 PHE A O 1
ATOM 811 N N . ASP A 1 118 ? 9.546 1.989 -17.068 1.00 91.94 118 ASP A N 1
ATOM 812 C CA . ASP A 1 118 ? 8.833 2.980 -17.860 1.00 91.94 118 ASP A CA 1
ATOM 813 C C . ASP A 1 118 ? 8.480 2.374 -19.233 1.00 91.94 118 ASP A C 1
ATOM 815 O O . ASP A 1 118 ? 9.223 1.549 -19.776 1.00 91.94 118 ASP A O 1
ATOM 819 N N . ALA A 1 119 ? 7.331 2.759 -19.794 1.00 90.94 119 ALA A N 1
ATOM 820 C CA . ALA A 1 119 ? 6.897 2.350 -21.131 1.00 90.94 119 ALA A CA 1
ATOM 821 C C . ALA A 1 119 ? 6.977 3.519 -22.119 1.00 90.94 119 ALA A C 1
ATOM 823 O O . ALA A 1 119 ? 6.740 4.671 -21.751 1.00 90.94 119 ALA A O 1
ATOM 824 N N . TYR A 1 120 ? 7.286 3.207 -23.376 1.00 89.62 120 TYR A N 1
ATOM 825 C CA . TYR A 1 120 ? 7.580 4.177 -24.427 1.00 89.62 120 TYR A CA 1
ATOM 826 C C . TYR A 1 120 ? 6.826 3.852 -25.710 1.00 89.62 120 TYR A C 1
ATOM 828 O O . TYR A 1 120 ? 6.709 2.686 -26.095 1.00 89.62 120 TYR A O 1
ATOM 836 N N . ASP A 1 121 ? 6.359 4.903 -26.381 1.00 88.56 121 ASP A N 1
ATOM 837 C CA . ASP A 1 121 ? 5.770 4.837 -27.715 1.00 88.56 121 ASP A CA 1
ATOM 838 C C . ASP A 1 121 ? 6.266 5.988 -28.609 1.00 88.56 121 ASP A C 1
ATOM 840 O O . ASP A 1 121 ? 7.127 6.786 -28.228 1.00 88.56 121 ASP A O 1
ATOM 844 N N . ASN A 1 122 ? 5.686 6.089 -29.803 1.00 84.31 122 ASN A N 1
ATOM 845 C CA . ASN A 1 122 ? 6.033 7.080 -30.819 1.00 84.31 122 ASN A CA 1
ATOM 846 C C . ASN A 1 122 ? 5.750 8.550 -30.446 1.00 84.31 122 ASN A C 1
ATOM 848 O O . ASN A 1 122 ? 6.050 9.432 -31.248 1.00 84.31 122 ASN A O 1
ATOM 852 N N . THR A 1 123 ? 5.162 8.835 -29.284 1.00 84.06 123 THR A N 1
ATOM 853 C CA . THR A 1 123 ? 4.833 10.200 -28.830 1.00 84.06 123 THR A CA 1
ATOM 854 C C . THR A 1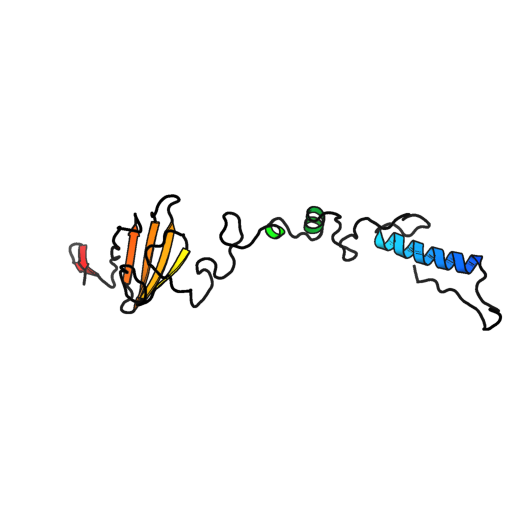 123 ? 5.869 10.801 -27.876 1.00 84.06 123 THR A C 1
ATOM 856 O O . THR A 1 123 ? 5.728 11.946 -27.448 1.00 84.06 123 THR A O 1
ATOM 859 N N . VAL A 1 124 ? 6.899 10.036 -27.512 1.00 80.88 124 VAL A N 1
ATOM 860 C CA . VAL A 1 124 ? 7.960 10.467 -26.593 1.00 80.88 124 VAL A CA 1
ATOM 861 C C . VAL A 1 124 ? 8.804 11.551 -27.269 1.00 80.88 124 VAL A C 1
ATOM 863 O O . VAL A 1 124 ? 9.268 11.371 -28.391 1.00 80.88 124 VAL A O 1
ATOM 866 N N . THR A 1 125 ? 9.013 12.686 -26.598 1.00 69.38 125 THR A N 1
ATOM 867 C CA . THR A 1 125 ? 9.613 13.886 -27.219 1.00 69.38 125 THR A CA 1
ATOM 868 C C . THR A 1 125 ? 11.144 13.897 -27.234 1.00 69.38 125 THR A C 1
ATOM 870 O O . THR A 1 125 ? 11.747 14.715 -27.926 1.00 69.38 125 THR A O 1
ATOM 873 N N . ALA A 1 126 ? 11.786 13.002 -26.481 1.00 73.69 126 ALA A N 1
ATOM 874 C CA . ALA A 1 126 ? 13.239 12.849 -26.443 1.00 73.69 126 ALA A CA 1
ATOM 875 C C . ALA A 1 126 ? 13.722 11.760 -27.417 1.00 73.69 126 ALA A C 1
ATOM 877 O O . ALA A 1 126 ? 12.977 10.839 -27.746 1.00 73.69 126 ALA A O 1
ATOM 878 N N . TYR A 1 127 ? 14.989 11.844 -27.839 1.00 74.62 127 TYR A N 1
ATOM 879 C CA . TYR A 1 127 ? 15.628 10.837 -28.693 1.00 74.62 127 TYR A CA 1
ATOM 880 C C . TYR A 1 127 ? 15.575 9.446 -28.040 1.00 74.62 127 TYR A C 1
ATOM 882 O O . TYR A 1 127 ? 16.284 9.190 -27.069 1.00 74.62 127 TYR A O 1
ATOM 890 N N . SER A 1 128 ? 14.738 8.558 -28.579 1.00 81.31 128 SER A N 1
ATOM 891 C CA . SER A 1 128 ? 14.606 7.155 -28.172 1.00 81.31 128 SER A CA 1
ATOM 892 C C . SER A 1 128 ? 15.280 6.249 -29.208 1.00 81.31 128 SER A C 1
ATOM 894 O O . SER A 1 128 ? 15.149 6.512 -30.406 1.00 81.31 128 SER A O 1
ATOM 896 N N . PRO A 1 129 ? 15.961 5.163 -28.797 1.00 88.69 129 PRO A N 1
ATOM 897 C CA . PRO A 1 129 ? 16.615 4.250 -29.734 1.00 88.69 129 PRO A CA 1
ATOM 898 C C . PRO A 1 129 ? 15.623 3.423 -30.574 1.00 88.69 129 PRO A C 1
ATOM 900 O O . PRO A 1 129 ? 16.014 2.829 -31.576 1.00 88.69 129 PRO A O 1
ATOM 903 N N . SER A 1 130 ? 14.344 3.379 -30.183 1.00 90.31 130 SER A N 1
ATOM 904 C CA . SER A 1 130 ? 13.263 2.736 -30.938 1.00 90.31 130 SER A CA 1
ATOM 905 C C . SER A 1 130 ? 11.911 3.415 -30.698 1.00 90.31 130 SER A C 1
ATOM 907 O O . SER A 1 130 ? 11.732 4.160 -29.732 1.00 90.31 130 SER A O 1
ATOM 909 N N . THR A 1 131 ? 10.944 3.130 -31.571 1.00 89.06 131 THR A N 1
ATOM 910 C CA . THR A 1 131 ? 9.594 3.698 -31.541 1.00 89.06 131 THR A CA 1
ATOM 911 C C . THR A 1 131 ? 8.755 3.185 -30.372 1.00 89.06 131 THR A C 1
ATOM 913 O O . THR A 1 131 ? 8.033 3.970 -29.773 1.00 89.06 131 THR A O 1
ATOM 916 N N . TYR A 1 132 ? 8.835 1.895 -30.034 1.00 90.75 132 TYR A N 1
ATOM 917 C CA . TYR A 1 132 ? 8.069 1.315 -28.926 1.00 90.75 132 TYR A CA 1
ATOM 918 C C . TYR A 1 132 ? 8.944 0.407 -28.076 1.00 90.75 132 TYR A C 1
ATOM 920 O O . TYR A 1 132 ? 9.743 -0.372 -28.611 1.00 90.75 132 TYR A O 1
ATOM 928 N N . GLY A 1 133 ? 8.763 0.455 -26.759 1.00 91.69 133 GLY A N 1
ATOM 929 C CA . GLY A 1 133 ? 9.506 -0.410 -25.855 1.00 91.69 133 GLY A CA 1
ATOM 930 C C . GLY A 1 133 ? 9.240 -0.168 -24.380 1.00 91.69 133 GLY A C 1
ATOM 931 O O . GLY A 1 133 ? 8.397 0.636 -23.979 1.00 91.69 133 GLY A O 1
ATOM 932 N N . SER A 1 134 ? 9.989 -0.893 -23.566 1.00 91.38 134 SER A N 1
ATOM 933 C CA . SER A 1 134 ? 10.025 -0.736 -22.118 1.00 91.38 134 SER A CA 1
ATOM 934 C C . SER A 1 134 ? 11.457 -0.511 -21.674 1.00 91.38 134 SER A C 1
ATOM 936 O O . SER A 1 134 ? 12.397 -1.013 -22.293 1.00 91.38 134 SER A O 1
ATOM 938 N N . MET A 1 135 ? 11.627 0.240 -20.597 1.00 93.00 135 MET A N 1
ATOM 939 C CA . MET A 1 135 ? 12.940 0.601 -20.095 1.00 93.00 135 MET A CA 1
ATOM 940 C C . MET A 1 135 ? 13.020 0.380 -18.597 1.00 93.00 135 MET A C 1
ATOM 942 O O . MET A 1 135 ? 12.097 0.721 -17.860 1.00 93.00 135 MET A O 1
ATOM 946 N N . LEU A 1 136 ? 14.153 -0.153 -18.161 1.00 95.12 136 LEU A N 1
ATOM 947 C CA . LEU A 1 136 ? 14.579 -0.116 -16.773 1.00 95.12 136 LEU A CA 1
ATOM 948 C C . LEU A 1 136 ? 15.513 1.079 -16.593 1.00 95.12 136 LEU A C 1
ATOM 950 O O . LEU A 1 136 ? 16.546 1.153 -17.259 1.00 95.12 136 LEU A O 1
ATOM 954 N N . THR A 1 137 ? 15.170 1.973 -15.672 1.00 95.06 137 THR A N 1
ATOM 955 C CA . THR A 1 137 ? 16.039 3.060 -15.212 1.00 95.06 137 THR A CA 1
ATOM 956 C C . THR A 1 137 ? 16.669 2.684 -13.876 1.00 95.06 137 THR A C 1
ATOM 958 O O . THR A 1 137 ? 15.979 2.270 -12.943 1.00 95.06 137 THR A O 1
ATOM 961 N N . MET A 1 138 ? 17.978 2.876 -13.769 1.00 96.19 138 MET A N 1
ATOM 962 C CA . MET A 1 138 ? 18.775 2.741 -12.554 1.00 96.19 138 MET A CA 1
ATOM 963 C C . MET A 1 138 ? 19.404 4.103 -12.252 1.00 96.19 138 MET A C 1
ATOM 965 O O . MET A 1 138 ? 20.450 4.454 -12.797 1.00 96.19 138 MET A O 1
ATOM 969 N N . GLY A 1 139 ? 18.725 4.892 -11.423 1.00 95.25 139 GLY A N 1
ATOM 970 C CA . GLY A 1 139 ? 19.137 6.243 -11.062 1.00 95.25 139 GLY A CA 1
ATOM 971 C C . GLY A 1 139 ? 20.404 6.276 -10.221 1.00 95.25 139 GLY A C 1
ATOM 972 O O . GLY A 1 139 ? 20.561 5.491 -9.283 1.00 95.25 139 GLY A O 1
ATOM 973 N N . TYR A 1 140 ? 21.287 7.217 -10.531 1.00 95.38 140 TYR A N 1
ATOM 974 C CA . TYR A 1 140 ? 22.407 7.576 -9.671 1.00 95.38 140 TYR A CA 1
ATOM 975 C C . TYR A 1 140 ? 21.939 8.614 -8.627 1.00 95.38 140 TYR A C 1
ATOM 977 O O . TYR A 1 140 ? 21.064 9.424 -8.935 1.00 95.38 140 TYR A O 1
ATOM 985 N N . PRO A 1 141 ? 22.475 8.631 -7.390 1.00 89.12 141 PRO A N 1
ATOM 986 C CA . PRO A 1 141 ? 21.954 9.476 -6.306 1.00 89.12 141 PRO A CA 1
ATOM 987 C C . PRO A 1 141 ? 22.069 10.996 -6.519 1.00 89.12 141 PRO A C 1
ATOM 989 O O . PRO A 1 141 ? 21.495 11.746 -5.732 1.00 89.12 141 PRO A O 1
ATOM 992 N N . PHE A 1 142 ? 22.788 11.469 -7.544 1.00 86.62 142 PHE A N 1
ATOM 993 C CA . PHE A 1 142 ? 23.005 12.898 -7.787 1.00 86.62 142 PHE A CA 1
ATOM 994 C C . PHE A 1 142 ? 22.967 13.246 -9.279 1.00 86.62 142 PHE A C 1
ATOM 996 O O . PHE A 1 142 ? 23.398 12.462 -10.125 1.00 86.62 142 PHE A O 1
ATOM 1003 N N . GLY A 1 143 ? 22.523 14.470 -9.576 1.00 93.19 143 GLY A N 1
ATOM 1004 C CA . GLY A 1 143 ? 22.488 15.022 -10.929 1.00 93.19 143 GLY A CA 1
ATOM 1005 C C . GLY A 1 143 ? 21.476 14.336 -11.845 1.00 93.19 143 GLY A C 1
ATOM 1006 O O . GLY A 1 143 ? 20.539 13.678 -11.401 1.00 93.19 143 GLY A O 1
ATOM 1007 N N . ASP A 1 144 ? 21.677 14.499 -13.147 1.00 94.06 144 ASP A N 1
ATOM 1008 C CA . ASP A 1 144 ? 20.875 13.873 -14.190 1.00 94.06 144 ASP A CA 1
ATOM 1009 C C . ASP A 1 144 ? 21.428 12.496 -14.609 1.00 94.06 144 ASP A C 1
ATOM 1011 O O . ASP A 1 144 ? 21.314 12.128 -15.767 1.00 94.06 144 ASP A O 1
ATOM 1015 N N . TRP A 1 145 ? 22.061 11.733 -13.715 1.00 95.94 145 TRP A N 1
ATOM 1016 C CA . TRP A 1 145 ? 22.829 10.539 -14.086 1.00 95.94 145 TRP A CA 1
ATOM 1017 C C . TRP A 1 145 ? 22.030 9.255 -13.854 1.00 95.94 145 TRP A C 1
ATOM 1019 O O . TRP A 1 145 ? 21.435 9.064 -12.792 1.00 95.94 145 TRP A O 1
ATOM 1029 N N . ALA A 1 146 ? 22.041 8.345 -14.827 1.00 96.44 146 ALA A N 1
ATOM 1030 C CA . ALA A 1 146 ? 21.437 7.022 -14.687 1.00 96.44 146 ALA A CA 1
ATOM 1031 C C . ALA A 1 146 ? 22.100 5.981 -15.602 1.00 96.44 146 ALA A C 1
ATOM 1033 O O . ALA A 1 146 ? 22.753 6.309 -16.595 1.00 96.44 146 ALA A O 1
ATOM 1034 N N . GLY A 1 147 ? 21.908 4.710 -15.260 1.00 96.81 147 GLY A N 1
ATOM 1035 C CA . GLY A 1 147 ? 22.020 3.591 -16.192 1.00 96.81 147 GLY A CA 1
ATOM 1036 C C . GLY A 1 147 ? 20.634 3.206 -16.706 1.00 96.81 147 GLY A C 1
ATOM 1037 O O . GLY A 1 147 ? 19.671 3.210 -15.940 1.00 96.81 147 GLY A O 1
ATOM 1038 N N . GLN A 1 148 ? 20.511 2.872 -17.986 1.00 95.69 148 GLN A N 1
ATOM 1039 C CA . GLN A 1 148 ? 19.253 2.441 -18.590 1.00 95.69 148 GLN A CA 1
ATOM 1040 C C . GLN A 1 148 ? 19.443 1.208 -19.467 1.00 95.69 148 GLN A C 1
ATOM 1042 O O . GLN A 1 148 ? 20.426 1.102 -20.201 1.00 95.69 148 GLN A O 1
ATOM 1047 N N . LEU A 1 149 ? 18.456 0.315 -19.417 1.00 95.56 149 LEU A N 1
ATOM 1048 C CA . LEU A 1 149 ? 18.283 -0.804 -20.340 1.00 95.56 149 LEU A CA 1
ATOM 1049 C C . LEU A 1 149 ? 16.940 -0.634 -21.045 1.00 95.56 149 LEU A C 1
ATOM 1051 O O . LEU A 1 149 ? 15.900 -0.678 -20.391 1.00 95.56 149 LEU A O 1
ATOM 1055 N N . PHE A 1 150 ? 16.962 -0.456 -22.361 1.00 94.38 150 PHE A N 1
ATOM 1056 C CA . PHE A 1 150 ? 15.771 -0.316 -23.195 1.00 94.38 150 PHE A CA 1
ATOM 1057 C C . PHE A 1 150 ? 15.564 -1.584 -24.019 1.00 94.38 150 PHE A C 1
ATOM 1059 O O . PHE A 1 150 ? 16.485 -2.023 -24.704 1.00 94.38 150 PHE A O 1
ATOM 1066 N N . ILE A 1 151 ? 14.354 -2.136 -24.008 1.00 93.75 151 ILE A N 1
ATOM 1067 C CA . ILE A 1 151 ? 13.944 -3.284 -24.822 1.00 93.75 151 ILE A CA 1
ATOM 1068 C C . ILE A 1 151 ? 12.810 -2.834 -25.739 1.00 93.75 151 ILE A C 1
ATOM 1070 O O . ILE A 1 151 ? 11.749 -2.428 -25.262 1.00 93.75 151 ILE A O 1
ATOM 1074 N N . SER A 1 152 ? 13.014 -2.913 -27.053 1.00 93.06 152 SER A N 1
ATOM 1075 C CA . SER A 1 152 ? 11.963 -2.580 -28.012 1.00 93.06 152 SER A CA 1
ATOM 1076 C C . SER A 1 152 ? 10.996 -3.739 -28.219 1.00 93.06 152 SER A C 1
ATOM 1078 O O . SER A 1 152 ? 11.395 -4.902 -28.276 1.00 93.06 152 SER A O 1
ATOM 1080 N N . CYS A 1 153 ? 9.716 -3.404 -28.367 1.00 87.94 153 CYS A N 1
ATOM 1081 C CA . CYS A 1 153 ? 8.685 -4.345 -28.796 1.00 87.94 153 CYS A CA 1
ATOM 1082 C C . CYS A 1 153 ? 8.283 -4.164 -30.269 1.00 87.94 153 CYS A C 1
ATOM 1084 O O . CYS A 1 153 ? 7.829 -5.125 -30.883 1.00 87.94 153 CYS A O 1
ATOM 1086 N N . MET A 1 154 ? 8.467 -2.971 -30.852 1.00 85.56 154 MET A N 1
ATOM 1087 C CA . MET A 1 154 ? 8.229 -2.674 -32.270 1.00 85.56 154 MET A CA 1
ATOM 1088 C C . MET A 1 154 ? 9.153 -1.537 -32.752 1.00 85.56 154 MET A C 1
ATOM 1090 O O . MET A 1 154 ? 9.377 -0.587 -31.995 1.00 85.56 154 MET A O 1
ATOM 1094 N N . PRO A 1 155 ? 9.646 -1.576 -34.008 1.00 84.88 155 PRO A N 1
ATOM 1095 C CA . PRO A 1 155 ? 9.337 -2.569 -35.046 1.00 84.88 155 PRO A CA 1
ATOM 1096 C C . PRO A 1 155 ? 10.135 -3.880 -34.940 1.00 84.88 155 PRO A C 1
ATOM 1098 O O . PRO A 1 155 ? 9.829 -4.829 -35.654 1.00 84.88 155 PRO A O 1
ATOM 1101 N N . GLN A 1 156 ? 11.157 -3.949 -34.083 1.00 84.06 156 GLN A N 1
ATOM 1102 C CA . GLN A 1 156 ? 12.039 -5.114 -33.953 1.00 84.06 156 GLN A CA 1
ATOM 1103 C C . GLN A 1 156 ? 12.386 -5.380 -32.486 1.00 84.06 156 GLN A C 1
ATOM 1105 O O . GLN A 1 156 ? 12.474 -4.450 -31.686 1.00 84.06 156 GLN A O 1
ATOM 1110 N N . SER A 1 157 ? 12.642 -6.642 -32.143 1.00 86.94 157 SER A N 1
ATOM 1111 C CA . SER A 1 157 ? 13.067 -7.062 -30.801 1.00 86.94 157 SER A CA 1
ATOM 1112 C C . SER A 1 157 ? 14.560 -6.801 -30.582 1.00 86.94 157 SER A C 1
ATOM 1114 O O . SER A 1 157 ? 15.378 -7.718 -30.602 1.00 86.94 157 SER A O 1
ATOM 1116 N N . LYS A 1 158 ? 14.913 -5.528 -30.404 1.00 91.06 158 LYS A N 1
ATOM 1117 C CA . LYS A 1 158 ? 16.277 -5.058 -30.121 1.00 91.06 158 LYS A CA 1
ATOM 1118 C C . LYS A 1 158 ? 16.396 -4.533 -28.688 1.00 91.06 158 LYS A C 1
ATOM 1120 O O . LYS A 1 158 ? 15.394 -4.179 -28.062 1.00 91.06 158 LYS A O 1
ATOM 1125 N N . ALA A 1 159 ? 17.624 -4.475 -28.180 1.00 93.88 159 ALA A N 1
ATOM 1126 C CA . ALA A 1 159 ? 17.939 -3.980 -26.844 1.00 93.88 159 ALA A CA 1
ATOM 1127 C C . ALA A 1 159 ? 19.059 -2.935 -26.896 1.00 93.88 159 ALA A C 1
ATOM 1129 O O . ALA A 1 159 ? 19.963 -3.045 -27.721 1.00 93.88 159 ALA A O 1
ATOM 1130 N N . TRP A 1 160 ? 19.023 -1.947 -26.004 1.00 95.44 160 TRP A N 1
ATOM 1131 C CA . TRP A 1 160 ? 20.038 -0.899 -25.896 1.00 95.44 160 TRP A CA 1
ATOM 1132 C C . TRP A 1 160 ? 20.393 -0.628 -24.447 1.00 95.44 160 TRP A C 1
ATOM 1134 O O . TRP A 1 160 ? 19.548 -0.731 -23.557 1.00 95.44 160 TRP A O 1
ATOM 1144 N N . ILE A 1 161 ? 21.629 -0.199 -24.238 1.00 96.25 161 ILE A N 1
ATOM 1145 C CA . ILE A 1 161 ? 22.107 0.325 -22.966 1.00 96.25 161 ILE A CA 1
ATOM 1146 C C . ILE A 1 161 ? 22.477 1.793 -23.101 1.00 96.25 161 ILE A C 1
ATOM 1148 O O . ILE A 1 161 ? 22.986 2.238 -24.129 1.00 96.25 161 ILE A O 1
ATOM 1152 N N . ARG A 1 162 ? 22.249 2.542 -22.033 1.00 94.69 162 ARG A N 1
ATOM 1153 C CA . ARG A 1 162 ? 22.729 3.911 -21.866 1.00 94.69 162 ARG A CA 1
ATOM 1154 C C . ARG A 1 162 ? 23.285 4.056 -20.461 1.00 94.69 162 ARG A C 1
ATOM 1156 O O . ARG A 1 162 ? 22.746 3.485 -19.518 1.00 94.69 162 ARG A O 1
ATOM 1163 N N . GLY A 1 163 ? 24.361 4.815 -20.321 1.00 94.50 163 GLY A N 1
ATOM 1164 C CA . GLY A 1 163 ? 24.938 5.149 -19.025 1.00 94.50 163 GLY A CA 1
ATOM 1165 C C . GLY A 1 163 ? 25.534 6.546 -19.057 1.00 94.50 163 GLY A C 1
ATOM 1166 O O . GLY A 1 163 ? 26.284 6.870 -19.977 1.00 94.50 163 GLY A O 1
ATOM 1167 N N . GLY A 1 164 ? 25.198 7.366 -18.065 1.00 94.31 164 GLY A N 1
ATOM 1168 C CA . GLY A 1 164 ? 25.716 8.726 -17.920 1.00 94.31 164 GLY A CA 1
ATOM 1169 C C . GLY A 1 164 ? 24.607 9.758 -17.750 1.00 94.31 164 GLY A C 1
ATOM 1170 O O . GLY A 1 164 ? 23.543 9.454 -17.215 1.00 94.31 164 GLY A O 1
ATOM 1171 N N . SER A 1 165 ? 24.880 10.989 -18.186 1.00 94.19 165 SER A N 1
ATOM 1172 C CA . SER A 1 165 ? 23.927 12.104 -18.133 1.00 94.19 165 SER A CA 1
ATOM 1173 C C . SER A 1 165 ? 22.729 11.852 -19.052 1.00 94.19 165 SER A C 1
ATOM 1175 O O . SER A 1 165 ? 22.867 11.642 -20.262 1.00 94.19 165 SER A O 1
ATOM 1177 N N . GLN A 1 166 ? 21.536 11.940 -18.479 1.00 92.38 166 GLN A N 1
ATOM 1178 C CA . GLN A 1 166 ? 20.259 11.775 -19.154 1.00 92.38 166 GLN A CA 1
ATOM 1179 C C . GLN A 1 166 ? 19.941 12.944 -20.087 1.00 92.38 166 GLN A C 1
ATOM 1181 O O . GLN A 1 166 ? 19.093 12.803 -20.964 1.00 92.38 166 GLN A O 1
ATOM 1186 N N . ALA A 1 167 ? 20.670 14.055 -19.999 1.00 90.31 167 ALA A N 1
ATOM 1187 C CA . ALA A 1 167 ? 20.621 15.100 -21.010 1.00 90.31 167 ALA A CA 1
ATOM 1188 C C . ALA A 1 167 ? 21.334 14.710 -22.321 1.00 90.31 167 ALA A C 1
ATOM 1190 O O . ALA A 1 167 ? 20.826 15.035 -23.390 1.00 90.31 167 ALA A O 1
ATOM 1191 N N . ASN A 1 168 ? 22.476 14.006 -22.260 1.00 90.88 168 ASN A N 1
ATOM 1192 C CA . ASN A 1 168 ? 23.401 13.938 -23.408 1.00 90.88 168 ASN A CA 1
ATOM 1193 C C . ASN A 1 168 ? 23.913 12.538 -23.784 1.00 90.88 168 ASN A C 1
ATOM 1195 O O . ASN A 1 168 ? 24.366 12.344 -24.910 1.00 90.88 168 ASN A O 1
ATOM 1199 N N . ALA A 1 169 ? 23.898 11.565 -22.869 1.00 93.44 169 ALA A N 1
ATOM 1200 C CA . ALA A 1 169 ? 24.466 10.245 -23.142 1.00 93.44 169 ALA A CA 1
ATOM 1201 C C . ALA A 1 169 ? 23.680 9.520 -24.254 1.00 93.44 169 ALA A C 1
ATOM 1203 O O . ALA A 1 169 ? 22.452 9.484 -24.183 1.00 93.44 169 ALA A O 1
ATOM 1204 N N . PRO A 1 170 ? 24.343 8.924 -25.257 1.00 93.50 170 PRO A N 1
ATOM 1205 C CA . PRO A 1 170 ? 23.661 8.168 -26.301 1.00 93.50 170 PRO A CA 1
ATOM 1206 C C . PRO A 1 170 ? 23.264 6.764 -25.823 1.00 93.50 170 PRO A C 1
ATOM 1208 O O . PRO A 1 170 ? 23.819 6.226 -24.862 1.00 93.50 170 PRO A O 1
ATOM 1211 N N . PHE A 1 171 ? 22.320 6.156 -26.541 1.00 94.38 171 PHE A N 1
ATOM 1212 C CA . PHE A 1 171 ? 22.033 4.727 -26.439 1.00 94.38 171 PHE A CA 1
ATOM 1213 C C . PHE A 1 171 ? 22.961 3.928 -27.357 1.00 94.38 171 PHE A C 1
ATOM 1215 O O . PHE A 1 171 ? 23.182 4.306 -28.507 1.00 94.38 171 PHE A O 1
ATOM 1222 N N . TYR A 1 172 ? 23.437 2.788 -26.868 1.00 94.62 172 TYR A N 1
ATOM 1223 C CA . TYR A 1 172 ? 24.237 1.827 -27.621 1.00 94.62 172 TYR A CA 1
ATOM 1224 C C . TYR A 1 172 ? 23.474 0.512 -27.757 1.00 94.62 172 TYR A C 1
ATOM 1226 O O . TYR A 1 172 ? 22.991 -0.031 -26.763 1.00 94.62 172 TYR A O 1
ATOM 1234 N N . GLU A 1 173 ? 23.342 0.013 -28.986 1.00 93.81 173 GLU A N 1
ATOM 1235 C CA . GLU A 1 173 ? 22.644 -1.247 -29.262 1.00 93.81 173 GLU A CA 1
ATOM 1236 C C . GLU A 1 173 ? 23.430 -2.435 -28.697 1.00 93.81 173 GLU A C 1
ATOM 1238 O O . GLU A 1 173 ? 24.650 -2.524 -28.847 1.00 93.81 173 GLU A O 1
ATOM 1243 N N . ILE A 1 174 ? 22.721 -3.360 -28.053 1.00 93.69 174 ILE A N 1
ATOM 1244 C CA . ILE A 1 174 ? 23.267 -4.649 -27.650 1.00 93.69 174 ILE A CA 1
ATOM 1245 C C . ILE A 1 174 ? 23.204 -5.590 -28.850 1.00 93.69 174 ILE A C 1
ATOM 1247 O O . ILE A 1 174 ? 22.139 -5.900 -29.391 1.00 93.69 174 ILE A O 1
ATOM 1251 N N . TYR A 1 175 ? 24.371 -6.095 -29.219 1.00 91.88 175 TYR A N 1
ATOM 1252 C CA . TYR A 1 175 ? 24.520 -7.110 -30.242 1.00 91.88 175 TYR A CA 1
ATOM 1253 C C . TYR A 1 175 ? 24.360 -8.517 -29.655 1.00 91.88 175 TYR A C 1
ATOM 1255 O O . TYR A 1 175 ? 24.938 -8.870 -28.630 1.00 91.88 175 TYR A O 1
ATOM 1263 N N . THR A 1 176 ? 23.557 -9.322 -30.336 1.00 88.31 176 THR A N 1
ATOM 1264 C CA . THR A 1 176 ? 23.141 -10.689 -30.013 1.00 88.31 176 THR A CA 1
ATOM 1265 C C . THR A 1 176 ? 23.244 -11.548 -31.274 1.00 88.31 176 THR A C 1
ATOM 1267 O O . THR A 1 176 ? 23.425 -11.033 -32.377 1.00 88.31 176 THR A O 1
ATOM 1270 N N . THR A 1 177 ? 23.067 -12.861 -31.160 1.00 88.25 177 THR A N 1
ATOM 1271 C CA . THR A 1 177 ? 23.018 -13.755 -32.331 1.00 88.25 177 THR A CA 1
ATOM 1272 C C . THR A 1 177 ? 21.845 -13.469 -33.275 1.00 88.25 177 THR A C 1
ATOM 1274 O O . THR A 1 177 ? 21.875 -13.911 -34.417 1.00 88.25 177 THR A O 1
ATOM 1277 N N . GLY A 1 178 ? 20.823 -12.730 -32.828 1.00 86.44 178 GLY A N 1
ATOM 1278 C CA . GLY A 1 178 ? 19.700 -12.314 -33.671 1.00 86.44 178 GLY A CA 1
ATOM 1279 C C . GLY A 1 178 ? 19.995 -11.103 -34.565 1.00 86.44 178 GLY A C 1
ATOM 1280 O O . GLY A 1 178 ? 19.295 -10.906 -35.551 1.00 86.44 178 GLY A O 1
ATOM 1281 N N . ASN A 1 179 ? 21.014 -10.299 -34.238 1.00 87.62 179 ASN A N 1
ATOM 1282 C CA . ASN A 1 179 ? 21.410 -9.086 -34.971 1.00 87.62 179 ASN A CA 1
ATOM 1283 C C . ASN A 1 179 ? 22.925 -9.024 -35.266 1.00 87.62 179 ASN A C 1
ATOM 1285 O O . ASN A 1 179 ? 23.456 -7.960 -35.586 1.00 87.62 179 ASN A O 1
ATOM 1289 N N . THR A 1 180 ? 23.629 -10.158 -35.181 1.00 92.50 180 THR A N 1
ATOM 1290 C CA . THR A 1 180 ? 25.027 -10.282 -35.614 1.00 92.50 180 THR A CA 1
ATOM 1291 C C . THR A 1 180 ? 25.315 -11.607 -36.297 1.00 92.50 180 THR A C 1
ATOM 1293 O O . THR A 1 180 ? 24.784 -12.650 -35.922 1.00 92.50 180 THR A O 1
ATOM 1296 N N . THR A 1 181 ? 26.240 -11.565 -37.253 1.00 93.19 181 THR A N 1
ATOM 1297 C CA . THR A 1 181 ? 26.878 -12.751 -37.824 1.00 93.19 181 THR A CA 1
ATOM 1298 C C . THR A 1 181 ? 28.254 -12.926 -37.196 1.00 93.19 181 THR A C 1
ATOM 1300 O O . THR A 1 181 ? 29.048 -11.982 -37.158 1.00 93.19 181 THR A O 1
ATOM 1303 N N . ARG A 1 182 ? 28.555 -14.145 -36.738 1.00 92.12 182 ARG A N 1
ATOM 1304 C CA . ARG A 1 182 ? 29.895 -14.533 -36.288 1.00 92.12 182 ARG A CA 1
ATOM 1305 C C . ARG A 1 182 ? 30.656 -15.177 -37.441 1.00 92.12 182 ARG A C 1
ATOM 1307 O O . ARG A 1 182 ? 30.220 -16.199 -37.969 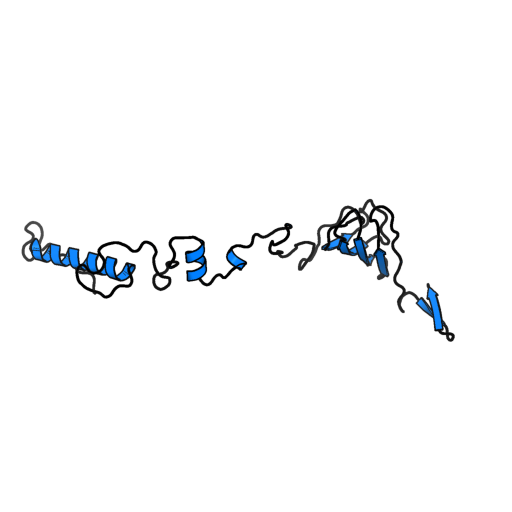1.00 92.12 182 ARG A O 1
ATOM 1314 N N . ALA A 1 183 ? 31.780 -14.589 -37.827 1.00 91.62 183 ALA A N 1
ATOM 1315 C CA . ALA A 1 183 ? 32.674 -15.174 -38.818 1.00 91.62 183 ALA A CA 1
ATOM 1316 C C . ALA A 1 183 ? 33.491 -16.334 -38.218 1.00 91.62 183 ALA A C 1
ATOM 1318 O O . ALA A 1 183 ? 33.572 -16.503 -36.999 1.00 91.62 183 ALA A O 1
ATOM 1319 N N . ALA A 1 184 ? 34.106 -17.147 -39.083 1.00 93.56 184 ALA A N 1
ATOM 1320 C CA . ALA A 1 184 ? 34.906 -18.303 -38.666 1.00 93.56 184 ALA A CA 1
ATOM 1321 C C . ALA A 1 184 ? 36.132 -17.915 -37.816 1.00 93.56 184 ALA A C 1
ATOM 1323 O O . ALA A 1 184 ? 36.557 -18.689 -36.962 1.00 93.56 184 ALA A O 1
ATOM 1324 N N . ASP A 1 185 ? 36.659 -16.704 -38.011 1.00 94.12 185 ASP A N 1
ATOM 1325 C CA . ASP A 1 185 ? 37.750 -16.118 -37.222 1.00 94.12 185 ASP A CA 1
ATOM 1326 C C . ASP A 1 185 ? 37.293 -15.558 -35.859 1.00 94.12 185 ASP A C 1
ATOM 1328 O O . ASP A 1 185 ? 38.102 -15.065 -35.076 1.00 94.12 185 ASP A O 1
ATOM 1332 N N . GLY A 1 186 ? 35.995 -15.643 -35.555 1.00 89.94 186 GLY A N 1
ATOM 1333 C CA . GLY A 1 186 ? 35.401 -15.164 -34.315 1.00 89.94 186 GLY A CA 1
ATOM 1334 C C . GLY A 1 186 ? 35.009 -13.688 -34.313 1.00 89.94 186 GLY A C 1
ATOM 1335 O O . GLY A 1 186 ? 34.442 -13.245 -33.313 1.00 89.94 186 GLY A O 1
ATOM 1336 N N . THR A 1 187 ? 35.243 -12.941 -35.395 1.00 92.56 187 THR A N 1
ATOM 1337 C CA . THR A 1 187 ? 34.784 -11.550 -35.506 1.00 92.56 187 THR A CA 1
ATOM 1338 C C . THR A 1 187 ? 33.259 -11.471 -35.605 1.00 92.56 187 THR A C 1
ATOM 1340 O O . THR A 1 187 ? 32.592 -12.384 -36.102 1.00 92.56 187 THR A O 1
ATOM 1343 N N . LEU A 1 188 ? 32.694 -10.375 -35.094 1.00 90.56 188 LEU A N 1
ATOM 1344 C CA . LEU A 1 188 ? 31.258 -10.108 -35.125 1.00 90.56 188 LEU A CA 1
ATOM 1345 C C . LEU A 1 188 ? 30.973 -8.974 -36.103 1.00 90.56 188 LEU A C 1
ATOM 1347 O O . LEU A 1 188 ? 31.596 -7.914 -36.033 1.00 90.56 188 LEU A O 1
ATOM 1351 N N . LYS A 1 189 ? 30.000 -9.187 -36.987 1.00 90.81 189 LYS A N 1
ATOM 1352 C CA . LYS A 1 189 ? 29.487 -8.164 -37.897 1.00 90.81 189 LYS A CA 1
ATOM 1353 C C . LYS A 1 189 ? 28.008 -7.934 -37.611 1.00 90.81 189 LYS A C 1
ATOM 1355 O O . LYS A 1 189 ? 27.238 -8.892 -37.591 1.00 90.81 189 LYS A O 1
ATOM 1360 N N . ALA A 1 190 ? 27.631 -6.677 -37.395 1.00 87.06 190 ALA A N 1
ATOM 1361 C CA . ALA A 1 190 ? 26.230 -6.274 -37.321 1.00 87.06 190 ALA A CA 1
ATOM 1362 C C . ALA A 1 190 ? 25.531 -6.556 -38.660 1.00 87.06 190 ALA A C 1
ATOM 1364 O O . ALA A 1 190 ? 26.136 -6.344 -39.718 1.00 87.06 190 ALA A O 1
ATOM 1365 N N . ILE A 1 191 ? 24.298 -7.062 -38.601 1.00 77.75 191 ILE A N 1
ATOM 1366 C CA . ILE A 1 191 ? 23.455 -7.297 -39.786 1.00 77.75 191 ILE A CA 1
ATOM 1367 C C . ILE A 1 191 ? 22.574 -6.094 -40.105 1.00 77.75 191 ILE A C 1
ATOM 1369 O O . ILE A 1 191 ? 22.160 -5.391 -39.154 1.00 77.75 191 ILE A O 1
#

Organism: NCBI:txid76759

Foldseek 3Di:
DPQQDFQQCDPPPSPPTDDPVRSVVSVQLNVLVVQCVQVVHDRDRCPRVDGDCWGQVVVVTQCDNDPVSSCVRVVVPPLVPAADDDDPRHDDDDLRLHHPDDPNDADLEPLDQDFGKHWAAQNRPYDDPDHTWMKGWAHDPDDSWIWMWTAGPPPDGWIWIWGTHSVDTDIDTDDDPVQWDQDPVRDIDGD

pLDDT: mean 90.7, std 5.38, range [69.38, 97.38]

Sequence (191 aa):
MAKQVINLGSSPTGAGGDDRRSAWVKAKANFTELYNWLSNLSQGDDVATALPASLPVAKGGTGGTTQAAARTGLGLGSSATLNTGAAQGNVAVVGFRGLGIQGLAKASSVNVVLSGFDAYDNTVTAYSPSTYGSMLTMGYPFGDWAGQLFISCMPQSKAWIRGGSQANAPFYEIYTTGNTTRAADGTLKAI

Secondary structure (DSSP, 8-state):
-PPP-----BTTTTBTS--HHHHHHHHHHHHHHHHHHHHT--S-TT---S--SS--GGGTS-S-SSHHHHHHHTT-TTGGGPPBSSSTTSBPPTTGGGTT-SSPPBPS-S---SSEEEEE-TT--S--SSSEEEEEEEE-SSTTEEEEEEEEEES---EEEEEEETTTPPPEEPP-TTTEEEPTTS-EEE-

Radius of gyration: 36.16 Å; chains: 1; bounding box: 88×33×89 Å